Protein AF-A0A5B0CPU7-F1 (afdb_monomer_lite)

Foldseek 3Di:
DAEQVVQVVLQPDPPAQEAEYPEAYEDLAEAEHEANHEYHPCQHEYEQQHADPDDPDQRAHEDQEANYEYENYEYHYPDCRPQAARAEHAYAPYEYALYEFEQANAESYEYEHDPPLEHEYEAHNYEYEHHDHEHYEYEQAEANGEYEYHYQDYYYPDQFHYKYPAVNHNYYYHYDDPPPWDWDDDPRMITTGD

Secondary structure (DSSP, 8-state):
--SHHHHHHHHH-SS--EEE--S-EEESS-B-PPTT-EEEEEEEEEEE-PPP--TTS--SEEE-STT-EEEEEEEE-STT---S-SEEE-STTEEEEEEEEE--SSEEEEEEESS-SEEEEEEEEEEEES-SSEEEEEEE-STT-EEEEEEEEEEE-SS-SEEE-GGGSSSEEEEE--TTPEEEEETTEEEEE-

Radius of gyration: 15.59 Å; chains: 1; bounding box: 39×35×46 Å

Structure (mmCIF, N/CA/C/O backbone):
data_AF-A0A5B0CPU7-F1
#
_entry.id   AF-A0A5B0CPU7-F1
#
loop_
_atom_site.group_PDB
_atom_site.id
_atom_site.type_symbol
_atom_site.label_atom_id
_atom_site.label_alt_id
_atom_site.label_comp_id
_atom_site.label_asym_id
_atom_site.label_entity_id
_atom_site.label_seq_id
_atom_site.pdbx_PDB_ins_code
_atom_site.Cartn_x
_atom_site.Cartn_y
_atom_site.Cartn_z
_atom_site.occupancy
_atom_site.B_iso_or_equiv
_atom_site.auth_seq_id
_atom_site.auth_comp_id
_atom_site.auth_asym_id
_atom_site.auth_atom_id
_atom_site.pdbx_PDB_model_num
ATOM 1 N N . MET A 1 1 ? -11.171 -2.334 18.048 1.00 87.94 1 MET A N 1
ATOM 2 C CA . MET A 1 1 ? -11.379 -0.894 17.812 1.00 87.94 1 MET A CA 1
ATOM 3 C C . MET A 1 1 ? -12.602 -0.738 16.939 1.00 87.94 1 MET A C 1
ATOM 5 O O . MET A 1 1 ? -12.570 -1.160 15.791 1.00 87.94 1 MET A O 1
ATOM 9 N N . GLY A 1 2 ? -13.685 -0.209 17.512 1.00 90.31 2 GLY A N 1
ATOM 10 C CA . GLY A 1 2 ? -14.990 -0.127 16.845 1.00 90.31 2 GLY A CA 1
ATOM 11 C C . GLY A 1 2 ? -15.388 1.274 16.378 1.00 90.31 2 GLY A C 1
ATOM 12 O O . GLY A 1 2 ? -16.508 1.467 15.918 1.00 90.31 2 GLY A O 1
ATOM 13 N N . THR A 1 3 ? -14.515 2.270 16.540 1.00 97.44 3 THR A N 1
ATOM 14 C CA . THR A 1 3 ? -14.790 3.662 16.164 1.00 97.44 3 THR A CA 1
ATOM 15 C C . THR A 1 3 ? -13.562 4.301 15.524 1.00 97.44 3 THR A C 1
ATOM 17 O O . THR A 1 3 ? -12.428 3.919 15.831 1.00 97.44 3 THR A O 1
ATOM 20 N N . ALA A 1 4 ? -13.785 5.308 14.672 1.00 96.25 4 ALA A N 1
ATOM 21 C CA . ALA A 1 4 ? -12.714 6.069 14.028 1.00 96.25 4 ALA A CA 1
ATOM 22 C C . ALA A 1 4 ? -11.803 6.744 15.067 1.00 96.25 4 ALA A C 1
ATOM 24 O O . ALA A 1 4 ? -10.586 6.582 15.020 1.00 96.25 4 ALA A O 1
ATOM 25 N N . GLN A 1 5 ? -12.391 7.397 16.078 1.00 96.81 5 GLN A N 1
ATOM 26 C CA . GLN A 1 5 ? -11.625 7.993 17.177 1.00 96.81 5 GLN A CA 1
ATOM 27 C C . GLN A 1 5 ? -10.828 6.944 17.963 1.00 96.81 5 GLN A C 1
ATOM 29 O O . GLN A 1 5 ? -9.702 7.206 18.377 1.00 96.81 5 GLN A O 1
ATOM 34 N N . GLY A 1 6 ? -11.386 5.745 18.154 1.00 97.75 6 GLY A N 1
ATOM 35 C CA . GLY A 1 6 ? -10.672 4.635 18.776 1.00 97.75 6 GLY A CA 1
ATOM 36 C C . GLY A 1 6 ? -9.414 4.267 17.992 1.00 97.75 6 GLY A C 1
ATOM 37 O O . GLY A 1 6 ? -8.338 4.191 18.579 1.00 97.75 6 GLY A O 1
ATOM 38 N N . LEU A 1 7 ? -9.523 4.107 16.669 1.00 97.75 7 LEU A N 1
ATOM 39 C CA . LEU A 1 7 ? -8.366 3.855 15.805 1.00 97.75 7 LEU A CA 1
ATOM 40 C C . LEU A 1 7 ? -7.317 4.974 15.920 1.00 97.75 7 LEU A C 1
ATOM 42 O O . LEU A 1 7 ? -6.152 4.672 16.169 1.00 97.75 7 LEU A O 1
ATOM 46 N N . VAL A 1 8 ? -7.726 6.243 15.829 1.00 96.56 8 VAL A N 1
ATOM 47 C CA . VAL A 1 8 ? -6.826 7.404 15.985 1.00 96.56 8 VAL A CA 1
ATOM 48 C C . VAL A 1 8 ? -6.085 7.362 17.325 1.00 96.56 8 VAL A C 1
ATOM 50 O O . VAL A 1 8 ? -4.863 7.499 17.367 1.00 96.56 8 VAL A O 1
ATOM 53 N N . ASN A 1 9 ? -6.796 7.088 18.421 1.00 96.94 9 ASN A N 1
ATOM 54 C CA . ASN A 1 9 ? -6.193 6.998 19.750 1.00 96.94 9 ASN A CA 1
ATOM 55 C C . ASN A 1 9 ? -5.181 5.844 19.855 1.00 96.94 9 ASN A C 1
ATOM 57 O O . ASN A 1 9 ? -4.141 5.999 20.495 1.00 96.94 9 ASN A O 1
ATOM 61 N N . ALA A 1 10 ? -5.450 4.692 19.230 1.00 97.75 10 ALA A N 1
ATOM 62 C CA . ALA A 1 10 ? -4.486 3.591 19.207 1.00 97.75 10 ALA A CA 1
ATOM 63 C C . ALA A 1 10 ? -3.241 3.912 18.378 1.00 97.75 10 ALA A C 1
ATOM 65 O O . ALA A 1 10 ? -2.143 3.585 18.817 1.00 97.75 10 ALA A O 1
ATOM 66 N N . LEU A 1 11 ? -3.391 4.566 17.223 1.00 96.75 11 LEU A N 1
ATOM 67 C CA . LEU A 1 11 ? -2.260 4.983 16.385 1.00 96.75 11 LEU A CA 1
ATOM 68 C C . LEU A 1 11 ? -1.352 5.987 17.113 1.00 96.75 11 LEU A C 1
ATOM 70 O O . LEU A 1 11 ? -0.134 5.962 16.945 1.00 96.75 11 LEU A O 1
ATOM 74 N N . ALA A 1 12 ? -1.931 6.832 17.970 1.00 96.25 12 ALA A N 1
ATOM 75 C CA . ALA A 1 12 ? -1.185 7.770 18.803 1.00 96.25 12 ALA A CA 1
ATOM 76 C C . ALA A 1 12 ? -0.455 7.103 19.986 1.00 96.25 12 ALA A C 1
ATOM 78 O O . ALA A 1 12 ? 0.495 7.676 20.520 1.00 96.25 12 ALA A O 1
ATOM 79 N N . SER A 1 13 ? -0.844 5.892 20.392 1.00 96.44 13 SER A N 1
ATOM 80 C CA . SER A 1 13 ? -0.250 5.191 21.535 1.00 96.44 13 SER A CA 1
ATOM 81 C C . SER A 1 13 ? 1.152 4.655 21.225 1.00 96.44 13 SER A C 1
ATOM 83 O O . SER A 1 13 ? 1.410 4.157 20.135 1.00 96.44 13 SER A O 1
ATOM 85 N N . ASP A 1 14 ? 2.089 4.741 22.172 1.00 95.19 14 ASP A N 1
ATOM 86 C CA . ASP A 1 14 ? 3.422 4.117 22.040 1.00 95.19 14 ASP A CA 1
ATOM 87 C C . ASP A 1 14 ? 3.441 2.635 22.445 1.00 95.19 14 ASP A C 1
ATOM 89 O O . ASP A 1 14 ? 4.326 1.870 22.039 1.00 95.19 14 ASP A O 1
ATOM 93 N N . VAL A 1 15 ? 2.445 2.215 23.231 1.00 96.12 15 VAL A N 1
ATOM 94 C CA . VAL A 1 15 ? 2.376 0.868 23.814 1.00 96.12 15 VAL A CA 1
ATOM 95 C C . VAL A 1 15 ? 1.516 -0.093 22.999 1.00 96.12 15 VAL A C 1
ATOM 97 O O . VAL A 1 15 ? 1.738 -1.301 23.054 1.00 96.12 15 VAL A O 1
ATOM 100 N N . VAL A 1 16 ? 0.560 0.409 22.214 1.00 97.12 16 VAL A N 1
ATOM 101 C CA . VAL A 1 16 ? -0.272 -0.443 21.355 1.00 97.12 16 VAL A CA 1
ATOM 102 C C . VAL A 1 16 ? 0.561 -0.951 20.179 1.00 97.12 16 VAL A C 1
ATOM 104 O O . VAL A 1 16 ? 1.055 -0.170 19.371 1.00 97.12 16 VAL A O 1
ATOM 107 N N . LYS A 1 17 ? 0.710 -2.276 20.079 1.00 97.56 17 LYS A N 1
ATOM 108 C CA . LYS A 1 17 ? 1.412 -2.942 18.965 1.00 97.56 17 LYS A CA 1
ATOM 109 C C . LYS A 1 17 ? 0.478 -3.618 17.971 1.00 97.56 17 LYS A C 1
ATOM 111 O O . LYS A 1 17 ? 0.845 -3.763 16.812 1.00 97.56 17 LYS A O 1
ATOM 116 N N . THR A 1 18 ? -0.731 -3.967 18.397 1.00 98.50 18 THR A N 1
ATOM 117 C CA . THR A 1 18 ? -1.747 -4.575 17.536 1.00 98.50 18 T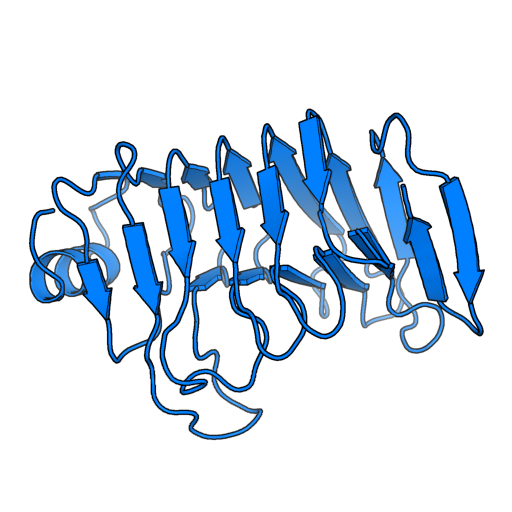HR A CA 1
ATOM 118 C C . THR A 1 18 ? -3.052 -3.812 17.667 1.00 98.50 18 THR A C 1
ATOM 120 O O . THR A 1 18 ? -3.561 -3.621 18.771 1.00 98.50 18 THR A O 1
ATOM 123 N N . ILE A 1 19 ? -3.598 -3.397 16.530 1.00 98.69 19 ILE A N 1
ATOM 124 C CA . ILE A 1 19 ? -4.880 -2.715 16.419 1.00 98.69 19 ILE A CA 1
ATOM 125 C C . ILE A 1 19 ? -5.809 -3.616 15.619 1.00 98.69 19 ILE A C 1
ATOM 127 O O . ILE A 1 19 ? -5.617 -3.781 14.420 1.00 98.69 19 ILE A O 1
ATOM 131 N N . THR A 1 20 ? -6.825 -4.179 16.268 1.00 98.62 20 THR A N 1
ATOM 132 C CA . THR A 1 20 ? -7.846 -4.981 15.580 1.00 98.62 20 THR A CA 1
ATOM 133 C C . THR A 1 20 ? -9.099 -4.154 15.346 1.00 98.62 20 THR A C 1
ATOM 135 O O . THR A 1 20 ? -9.639 -3.597 16.306 1.00 98.62 20 THR A O 1
ATOM 138 N N . LEU A 1 21 ? -9.587 -4.070 14.110 1.00 98.62 21 LEU A N 1
ATOM 139 C CA . LEU A 1 21 ? -10.870 -3.438 13.808 1.00 98.62 21 LEU A CA 1
ATOM 140 C C . LEU A 1 21 ? -12.018 -4.395 14.138 1.00 98.62 21 LEU A C 1
ATOM 142 O O . LEU A 1 21 ? -11.939 -5.598 13.913 1.00 98.62 21 LEU A O 1
ATOM 146 N N . THR A 1 22 ? -13.086 -3.856 14.719 1.00 98.38 22 THR A N 1
ATOM 147 C CA . THR A 1 22 ? -14.281 -4.633 15.100 1.00 98.38 22 THR A CA 1
ATOM 148 C C . THR A 1 22 ? -15.538 -4.182 14.356 1.00 98.38 22 THR A C 1
ATOM 150 O O . THR A 1 22 ? -16.588 -4.803 14.485 1.00 98.38 22 THR A O 1
ATOM 153 N N . SER A 1 23 ? -15.429 -3.126 13.559 1.00 98.50 23 SER A N 1
ATOM 154 C CA . SER A 1 23 ? -16.462 -2.568 12.689 1.00 98.50 23 SER A CA 1
ATOM 155 C C . SER A 1 23 ? -15.794 -1.929 11.475 1.00 98.50 23 SER A C 1
ATOM 157 O O . SER A 1 23 ? -14.587 -1.672 11.498 1.00 98.50 23 SER A O 1
ATOM 159 N N . ASP A 1 24 ? -16.580 -1.677 10.434 1.00 98.62 24 ASP A N 1
ATOM 160 C CA . ASP A 1 24 ? -16.137 -0.844 9.320 1.00 98.62 24 ASP A CA 1
ATOM 161 C C . ASP A 1 24 ? -15.962 0.596 9.806 1.00 98.62 24 ASP A C 1
ATOM 163 O O . ASP A 1 24 ? -16.762 1.094 10.606 1.00 98.62 24 ASP A O 1
ATOM 167 N N . LEU A 1 25 ? -14.902 1.256 9.346 1.00 97.94 25 LEU A N 1
ATOM 168 C CA . LEU A 1 25 ? -14.529 2.597 9.780 1.00 97.94 25 LEU A CA 1
ATOM 169 C C . LEU A 1 25 ? -14.351 3.520 8.581 1.00 97.94 25 LEU A C 1
ATOM 171 O O . LEU A 1 25 ? -13.713 3.156 7.600 1.00 97.94 25 LEU A O 1
ATOM 175 N N . THR A 1 26 ? -14.825 4.755 8.725 1.00 95.69 26 THR A N 1
ATOM 176 C CA . THR A 1 26 ? -14.493 5.859 7.822 1.00 95.69 26 THR A CA 1
ATOM 177 C C . THR A 1 26 ? -13.653 6.874 8.578 1.00 95.69 26 THR A C 1
ATOM 179 O O . THR A 1 26 ? -14.034 7.298 9.671 1.00 95.69 26 THR A O 1
ATOM 182 N N . LEU A 1 27 ? -12.515 7.261 8.008 1.00 94.00 27 LEU A N 1
ATOM 183 C CA . LEU A 1 27 ? -11.635 8.284 8.559 1.00 94.00 27 LEU A CA 1
ATOM 184 C C . LEU A 1 27 ? -11.528 9.458 7.596 1.00 94.00 27 LEU A C 1
ATOM 186 O O . LEU A 1 27 ? -11.399 9.278 6.392 1.00 94.00 27 LEU A O 1
ATOM 190 N N . THR A 1 28 ? -11.546 10.664 8.151 1.00 91.19 28 THR A N 1
ATOM 191 C CA . THR A 1 28 ? -11.302 11.922 7.428 1.00 91.19 28 THR A CA 1
ATOM 192 C C . THR A 1 28 ? -9.882 12.444 7.657 1.00 91.19 28 THR A C 1
ATOM 194 O O . THR A 1 28 ? -9.579 13.597 7.368 1.00 91.19 28 THR A O 1
ATOM 197 N N . THR A 1 29 ? -9.021 11.606 8.228 1.00 89.44 29 THR A N 1
ATOM 198 C CA . THR A 1 29 ? -7.598 11.847 8.463 1.00 89.44 29 THR A CA 1
ATOM 199 C C . THR A 1 29 ? -6.816 10.657 7.928 1.00 89.44 29 THR A C 1
ATOM 201 O O . THR A 1 29 ? -7.358 9.551 7.835 1.00 89.44 29 THR A O 1
ATOM 204 N N . ASN A 1 30 ? -5.538 10.860 7.625 1.00 91.06 30 ASN A N 1
ATOM 205 C CA . ASN A 1 30 ? -4.667 9.764 7.228 1.00 91.06 30 ASN A CA 1
ATOM 206 C C . ASN A 1 30 ? -4.495 8.737 8.363 1.00 91.06 30 ASN A C 1
ATOM 208 O O . ASN A 1 30 ? -4.679 9.029 9.550 1.00 91.06 30 ASN A O 1
ATOM 212 N N . VAL A 1 31 ? -4.124 7.515 7.988 1.00 95.69 31 VAL A N 1
ATOM 213 C CA . VAL A 1 31 ? -3.771 6.443 8.926 1.00 95.69 31 VAL A CA 1
ATOM 214 C C . VAL A 1 31 ? -2.266 6.248 8.871 1.00 95.69 31 VAL A C 1
ATOM 216 O O . VAL A 1 31 ? -1.742 5.852 7.839 1.00 95.69 31 VAL A O 1
ATOM 219 N N . ALA A 1 32 ? -1.566 6.502 9.974 1.00 96.50 32 ALA A N 1
ATOM 220 C CA . ALA A 1 32 ? -0.108 6.405 10.039 1.00 96.50 32 ALA A CA 1
ATOM 221 C C . ALA A 1 32 ? 0.327 5.498 11.209 1.00 96.50 32 ALA A C 1
ATOM 223 O O . ALA A 1 32 ? 0.464 5.974 12.339 1.00 96.50 32 ALA A O 1
ATOM 224 N N . PRO A 1 33 ? 0.491 4.178 10.995 1.00 97.75 33 PRO A N 1
ATOM 225 C CA . PRO A 1 33 ? 0.969 3.267 12.034 1.00 97.75 33 PRO A CA 1
ATOM 226 C C . PRO A 1 33 ? 2.437 3.529 12.396 1.00 97.75 33 PRO A C 1
ATOM 228 O O . PRO A 1 33 ? 3.269 3.794 11.529 1.00 97.75 33 PRO A O 1
ATOM 231 N N . LYS A 1 34 ? 2.769 3.394 13.687 1.00 97.75 34 LYS A N 1
ATOM 232 C CA . LYS A 1 34 ? 4.149 3.464 14.199 1.00 97.75 34 LYS A CA 1
ATOM 233 C C . LYS A 1 34 ? 4.958 2.210 13.848 1.00 97.75 34 LYS A C 1
ATOM 235 O O . LYS A 1 34 ? 4.405 1.187 13.453 1.00 97.75 34 LYS A O 1
ATOM 240 N N . ALA A 1 35 ? 6.274 2.276 14.059 1.00 97.19 35 ALA A N 1
ATOM 241 C CA . ALA A 1 35 ? 7.192 1.160 13.827 1.00 97.19 35 ALA A CA 1
ATOM 242 C C . ALA A 1 35 ? 6.716 -0.144 14.494 1.00 97.19 35 ALA A C 1
ATOM 244 O O . ALA A 1 35 ? 6.359 -0.159 15.678 1.00 97.19 35 ALA A O 1
ATOM 245 N N . GLY A 1 36 ? 6.725 -1.235 13.727 1.00 97.38 36 GLY A N 1
ATOM 246 C CA . GLY A 1 36 ? 6.334 -2.570 14.186 1.00 97.38 36 GLY A CA 1
ATOM 247 C C . GLY A 1 36 ? 4.844 -2.762 14.496 1.00 97.38 36 GLY A C 1
ATOM 248 O O . GLY A 1 36 ? 4.468 -3.828 14.980 1.00 97.38 36 GLY A O 1
ATOM 249 N N . VAL A 1 37 ? 3.987 -1.759 14.276 1.00 98.56 37 VAL A N 1
ATOM 250 C CA . VAL A 1 37 ? 2.551 -1.884 14.559 1.00 98.56 37 VAL A CA 1
ATOM 251 C C . VAL A 1 37 ? 1.874 -2.784 13.525 1.00 98.56 37 VAL A C 1
ATOM 253 O O . VAL A 1 37 ? 2.108 -2.673 12.322 1.00 98.56 37 VAL A O 1
ATOM 256 N N . THR A 1 38 ? 0.985 -3.652 14.008 1.00 98.88 38 THR A N 1
ATOM 257 C CA . THR A 1 38 ? 0.052 -4.429 13.192 1.00 98.88 38 THR A CA 1
ATOM 258 C C . THR A 1 38 ? -1.336 -3.794 13.210 1.00 98.88 38 THR A C 1
ATOM 260 O O . THR A 1 38 ? -1.921 -3.630 14.281 1.00 98.88 38 THR A O 1
ATOM 263 N N . ILE A 1 39 ? -1.898 -3.507 12.037 1.00 98.81 39 ILE A N 1
ATOM 264 C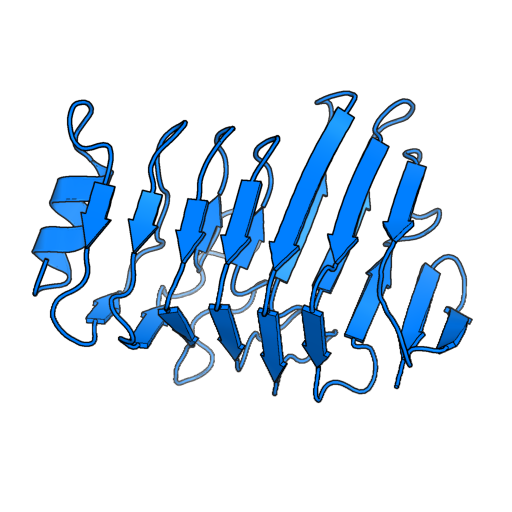 CA . ILE A 1 39 ? -3.328 -3.229 11.864 1.00 98.81 39 ILE A CA 1
ATOM 265 C C . ILE A 1 39 ? -3.981 -4.485 11.285 1.00 98.81 39 ILE A C 1
ATOM 267 O O . ILE A 1 39 ? -3.717 -4.869 10.149 1.00 98.81 39 ILE A O 1
ATOM 271 N N . ASP A 1 40 ? -4.829 -5.128 12.081 1.00 98.88 40 ASP A N 1
ATOM 272 C CA . ASP A 1 40 ? -5.658 -6.260 11.676 1.00 98.88 40 ASP A CA 1
ATOM 273 C C . ASP A 1 40 ? -7.087 -5.769 11.444 1.00 98.88 40 ASP A C 1
ATOM 275 O O . ASP A 1 40 ? -7.802 -5.415 12.382 1.00 98.88 40 ASP A O 1
ATOM 279 N N . GLY A 1 41 ? -7.518 -5.724 10.191 1.00 98.69 41 GLY A N 1
ATOM 280 C CA . GLY A 1 41 ? -8.860 -5.290 9.840 1.00 98.69 41 GLY A CA 1
ATOM 281 C C . GLY A 1 41 ? -9.952 -6.242 10.300 1.00 98.69 41 GLY A C 1
ATOM 282 O O . GLY A 1 41 ? -11.105 -5.840 10.274 1.00 98.69 41 GLY A O 1
ATOM 283 N N . GLY A 1 42 ? -9.656 -7.485 10.701 1.00 98.25 42 GLY A N 1
ATOM 284 C CA . GLY A 1 42 ? -10.695 -8.437 11.112 1.00 98.25 42 GLY A CA 1
ATOM 285 C C . GLY A 1 42 ? -11.770 -8.682 10.038 1.00 98.25 42 GLY A C 1
ATOM 286 O O . GLY A 1 42 ? -12.930 -8.937 10.366 1.00 98.25 42 GLY A O 1
ATOM 287 N N . GLY A 1 43 ? -11.407 -8.542 8.759 1.00 98.56 43 GLY A N 1
ATOM 288 C CA . GLY A 1 43 ? -12.309 -8.619 7.607 1.00 98.56 43 GLY A CA 1
ATOM 289 C C . GLY A 1 43 ? -13.169 -7.371 7.380 1.00 98.56 43 GLY A C 1
ATOM 290 O O . GLY A 1 43 ? -14.166 -7.459 6.669 1.00 98.56 43 GLY A O 1
ATOM 291 N N . LYS A 1 44 ? -12.841 -6.237 8.009 1.00 98.81 44 LYS A N 1
ATOM 292 C CA . LYS A 1 44 ? -13.589 -4.976 7.906 1.00 98.81 44 LYS A CA 1
ATOM 293 C C . LYS A 1 44 ? -13.088 -4.073 6.788 1.00 98.81 44 LYS A C 1
ATOM 295 O O . LYS A 1 44 ? -12.004 -4.269 6.229 1.00 98.81 44 LYS A O 1
ATOM 300 N N . ILE A 1 45 ? -13.907 -3.072 6.490 1.00 98.62 45 ILE A N 1
ATOM 301 C CA . ILE A 1 45 ? -13.625 -2.013 5.531 1.00 98.62 45 ILE A CA 1
ATOM 302 C C . ILE A 1 45 ? -13.097 -0.784 6.275 1.00 98.62 45 ILE A C 1
ATOM 304 O O . ILE A 1 45 ? -13.676 -0.327 7.260 1.00 98.62 45 ILE A O 1
ATOM 308 N N . LEU A 1 46 ? -11.994 -0.242 5.776 1.00 98.00 46 LEU A N 1
ATOM 309 C CA . LEU A 1 46 ? -11.418 1.028 6.174 1.00 98.00 46 LEU A CA 1
ATOM 310 C C . LEU A 1 46 ? -11.512 2.002 4.997 1.00 98.00 46 LEU A C 1
ATOM 312 O O . LEU A 1 46 ? -10.773 1.893 4.021 1.00 98.00 46 LEU A O 1
ATOM 316 N N . THR A 1 47 ? -12.428 2.954 5.112 1.00 96.81 47 THR A N 1
ATOM 317 C CA . THR A 1 47 ? -12.653 4.017 4.132 1.00 96.81 47 THR A CA 1
ATOM 318 C C . THR A 1 47 ? -11.821 5.242 4.505 1.00 96.81 47 THR A C 1
ATOM 320 O O . THR A 1 47 ? -12.020 5.836 5.567 1.00 96.81 47 THR A O 1
ATOM 323 N N . LEU A 1 48 ? -10.888 5.629 3.640 1.00 94.19 48 LEU A N 1
ATOM 324 C CA . LEU A 1 48 ? -9.957 6.739 3.834 1.00 94.19 48 LEU A CA 1
ATOM 325 C C . LEU A 1 48 ? -10.399 7.941 2.996 1.00 94.19 48 LEU A C 1
ATOM 327 O O . LEU A 1 48 ? -10.176 8.000 1.794 1.00 94.19 48 LEU A O 1
ATOM 331 N N . ASN A 1 49 ? -11.030 8.903 3.659 1.00 89.50 49 ASN A N 1
ATOM 332 C CA . ASN A 1 49 ? -11.654 10.088 3.076 1.00 89.50 49 ASN A CA 1
ATOM 333 C C . ASN A 1 49 ? -11.010 11.372 3.619 1.00 89.50 49 ASN A C 1
ATOM 335 O O . ASN A 1 49 ? -11.709 12.336 3.945 1.00 89.50 49 ASN A O 1
ATOM 339 N N . ALA A 1 50 ? -9.688 11.381 3.798 1.00 85.44 50 ALA A N 1
ATOM 340 C CA . ALA A 1 50 ? -8.999 12.623 4.114 1.00 85.44 50 ALA A CA 1
ATOM 341 C C . ALA A 1 50 ? -9.099 13.566 2.911 1.00 85.44 50 ALA A C 1
ATOM 343 O O . ALA A 1 50 ? -8.834 13.165 1.779 1.00 85.44 50 ALA A O 1
ATOM 344 N N . THR A 1 51 ? -9.505 14.812 3.150 1.00 81.94 51 THR A N 1
ATOM 345 C CA . THR A 1 51 ? -9.495 15.837 2.106 1.00 81.94 51 THR A CA 1
ATOM 346 C C . THR A 1 51 ? -8.052 16.141 1.736 1.00 81.94 51 THR A C 1
ATOM 348 O O . THR A 1 51 ? -7.258 16.472 2.619 1.00 81.94 51 THR A O 1
ATOM 351 N N . SER A 1 52 ? -7.740 16.070 0.442 1.00 75.75 52 SER A N 1
ATOM 352 C CA . SER A 1 52 ? -6.420 16.425 -0.070 1.00 75.75 52 SER A CA 1
ATOM 353 C C . SER A 1 52 ? -5.945 17.790 0.434 1.00 75.75 52 SER A C 1
ATOM 355 O O . SER A 1 52 ? -6.642 18.798 0.290 1.00 75.75 52 SER A O 1
ATOM 357 N N . ALA A 1 53 ? -4.738 17.821 1.004 1.00 72.38 53 ALA A N 1
ATOM 358 C CA . ALA A 1 53 ? -4.017 19.052 1.329 1.00 72.38 53 ALA A CA 1
ATOM 359 C C . ALA A 1 53 ? -2.895 19.343 0.310 1.00 72.38 53 ALA A C 1
ATOM 361 O O . ALA A 1 53 ? -2.039 20.198 0.545 1.00 72.38 53 ALA A O 1
ATOM 362 N N . GLY A 1 54 ? -2.927 18.666 -0.845 1.00 69.50 54 GLY A N 1
ATOM 363 C CA . GLY A 1 54 ? -1.919 18.752 -1.895 1.00 69.50 54 GLY A CA 1
ATOM 364 C C . GLY A 1 54 ? -0.857 17.652 -1.811 1.00 69.50 54 GLY A C 1
ATOM 365 O O . GLY A 1 54 ? -0.893 16.767 -0.966 1.00 69.50 54 GLY A O 1
ATOM 366 N N . ASN A 1 55 ? 0.134 17.734 -2.698 1.00 67.00 55 ASN A N 1
ATOM 367 C CA . ASN A 1 55 ? 1.147 16.697 -2.939 1.00 67.00 55 ASN A CA 1
ATOM 368 C C . ASN A 1 55 ? 2.211 16.522 -1.833 1.00 67.00 55 ASN A C 1
ATOM 370 O O . ASN A 1 55 ? 3.199 15.823 -2.051 1.00 67.00 55 ASN A O 1
ATOM 374 N N . THR A 1 56 ? 2.073 17.192 -0.687 1.00 66.38 56 THR A N 1
ATOM 375 C CA . THR A 1 56 ? 3.065 17.172 0.404 1.00 66.38 56 THR A CA 1
ATOM 376 C C . THR A 1 56 ? 2.601 16.406 1.641 1.00 66.38 56 THR A C 1
ATOM 378 O O . THR A 1 56 ? 3.373 16.262 2.590 1.00 66.38 56 THR A O 1
ATOM 381 N N . SER A 1 57 ? 1.370 15.896 1.646 1.00 70.50 57 SER A N 1
ATOM 382 C CA . SER A 1 57 ? 0.803 15.139 2.762 1.00 70.50 57 SER A CA 1
ATOM 383 C C . SER A 1 57 ? 0.218 13.824 2.276 1.00 70.50 57 SER A C 1
ATOM 385 O O . SER A 1 57 ? -0.548 13.826 1.321 1.00 70.50 57 SER A O 1
ATOM 387 N N . ALA A 1 58 ? 0.511 12.727 2.971 1.00 78.94 58 ALA A N 1
ATOM 388 C CA . ALA A 1 58 ? -0.163 11.463 2.711 1.00 78.94 58 ALA A CA 1
ATOM 389 C C . ALA A 1 58 ? -1.642 11.557 3.121 1.00 78.94 58 ALA A C 1
ATOM 391 O O . ALA A 1 58 ? -1.960 11.980 4.235 1.00 78.94 58 ALA A O 1
ATOM 392 N N . GLU A 1 59 ? -2.538 11.139 2.232 1.00 84.75 59 GLU A N 1
ATOM 393 C CA . GLU A 1 59 ? -3.997 11.289 2.383 1.00 84.75 59 GLU A CA 1
ATOM 394 C C . GLU A 1 59 ? -4.681 9.965 2.758 1.00 84.75 59 GLU A C 1
ATOM 396 O O . GLU A 1 59 ? -5.819 9.932 3.225 1.00 84.75 59 GLU A O 1
ATOM 401 N N . GLY A 1 60 ? -3.977 8.850 2.566 1.00 92.25 60 GLY A N 1
ATOM 402 C CA . GLY A 1 60 ? -4.480 7.506 2.802 1.00 92.25 60 GLY A CA 1
ATOM 403 C C . GLY A 1 60 ? -3.792 6.812 3.972 1.00 92.25 60 GLY A C 1
ATOM 404 O O . GLY A 1 60 ? -3.645 7.359 5.069 1.00 92.25 60 GLY A O 1
ATOM 405 N N . LEU A 1 61 ? -3.407 5.558 3.745 1.00 96.69 61 LEU A N 1
ATOM 406 C CA . LEU A 1 61 ? -2.630 4.771 4.693 1.00 96.69 61 LEU A CA 1
ATOM 407 C C . LEU A 1 61 ? -1.146 5.020 4.435 1.00 96.69 61 LEU A C 1
ATOM 409 O O . LEU A 1 61 ? -0.624 4.614 3.403 1.00 96.69 61 LEU A O 1
ATOM 413 N N . PHE A 1 62 ? -0.467 5.649 5.387 1.00 96.12 62 PHE A N 1
ATOM 414 C CA . PHE A 1 62 ? 0.926 6.055 5.272 1.00 96.12 62 PHE A CA 1
ATOM 415 C C . PHE A 1 62 ? 1.837 5.227 6.179 1.00 96.12 62 PHE A C 1
ATOM 417 O O . PHE A 1 62 ? 1.972 5.474 7.379 1.00 96.12 62 PHE A O 1
ATOM 424 N N . ILE A 1 63 ? 2.494 4.233 5.596 1.00 97.88 63 ILE A N 1
ATOM 425 C CA . ILE A 1 63 ? 3.439 3.348 6.274 1.00 97.88 63 ILE A CA 1
ATOM 426 C C . ILE A 1 63 ? 4.838 3.965 6.194 1.00 97.88 63 ILE A C 1
ATOM 428 O O . ILE A 1 63 ? 5.658 3.603 5.351 1.00 97.88 63 ILE A O 1
ATOM 432 N N . GLN A 1 64 ? 5.115 4.927 7.074 1.00 95.88 64 GLN A N 1
ATOM 433 C CA . GLN A 1 64 ? 6.415 5.608 7.129 1.00 95.88 64 GLN A CA 1
ATOM 434 C C . GLN A 1 64 ? 7.508 4.771 7.813 1.00 95.88 64 GLN A C 1
ATOM 436 O O . GLN A 1 64 ? 8.692 4.855 7.463 1.00 95.88 64 GLN A O 1
ATOM 441 N N . TYR A 1 65 ? 7.103 3.987 8.812 1.00 96.62 65 TYR A N 1
ATOM 442 C CA . TYR A 1 65 ? 7.998 3.288 9.723 1.00 96.62 65 TYR A CA 1
ATOM 443 C C . TYR A 1 65 ? 8.167 1.812 9.376 1.00 96.62 65 TYR A C 1
ATOM 445 O O . TYR A 1 65 ? 7.308 1.184 8.759 1.00 96.62 65 TYR A O 1
ATOM 453 N N . ASP A 1 66 ? 9.294 1.262 9.812 1.00 97.19 66 ASP A N 1
ATOM 454 C CA . ASP A 1 66 ? 9.704 -0.096 9.484 1.00 97.19 66 ASP A CA 1
ATOM 455 C C . ASP A 1 66 ? 8.888 -1.153 10.253 1.00 97.19 66 ASP A C 1
ATOM 457 O O . ASP A 1 66 ? 8.408 -0.921 11.368 1.00 97.19 66 ASP A O 1
ATOM 461 N N . GLY A 1 67 ? 8.754 -2.340 9.661 1.00 97.81 67 GLY A N 1
ATOM 462 C CA . GLY A 1 67 ? 8.153 -3.523 10.283 1.00 97.81 67 GLY A CA 1
ATOM 463 C C . GLY A 1 67 ? 6.637 -3.458 10.480 1.00 97.81 67 GLY A C 1
ATOM 464 O O . GLY A 1 67 ? 6.084 -4.261 11.229 1.00 97.81 67 GLY A O 1
ATOM 465 N N . VAL A 1 68 ? 5.952 -2.502 9.853 1.00 98.75 68 VAL A N 1
ATOM 466 C CA . VAL A 1 68 ? 4.488 -2.400 9.916 1.00 98.75 68 VAL A CA 1
ATOM 467 C C . VAL A 1 68 ? 3.834 -3.564 9.173 1.00 98.75 68 VAL A C 1
ATOM 469 O O . VAL A 1 68 ? 4.239 -3.922 8.066 1.00 98.75 68 VAL A O 1
ATOM 472 N N . THR A 1 69 ? 2.776 -4.119 9.766 1.00 98.88 69 THR A N 1
ATOM 473 C CA . THR A 1 69 ? 1.943 -5.154 9.140 1.00 98.88 69 THR A CA 1
ATOM 474 C C . THR A 1 69 ? 0.505 -4.676 9.003 1.00 98.88 69 THR A C 1
ATOM 476 O O . THR A 1 69 ? -0.093 -4.198 9.963 1.00 98.88 69 THR A O 1
ATOM 479 N N . ILE A 1 70 ? -0.076 -4.846 7.823 1.00 98.94 70 ILE A N 1
ATOM 480 C CA . ILE A 1 70 ? -1.482 -4.565 7.536 1.00 98.94 70 ILE A CA 1
ATOM 481 C C . ILE A 1 70 ? -2.116 -5.864 7.074 1.00 98.94 70 ILE A C 1
ATOM 483 O O . ILE A 1 70 ? -1.601 -6.494 6.150 1.00 98.94 70 ILE A O 1
ATOM 487 N N . LYS A 1 71 ? -3.208 -6.293 7.708 1.00 98.88 71 LYS A N 1
ATOM 488 C CA . LYS A 1 71 ? -3.821 -7.568 7.343 1.00 98.88 71 LYS A CA 1
ATOM 489 C C . LYS A 1 71 ? -5.327 -7.636 7.487 1.00 98.88 71 LYS A C 1
ATOM 491 O O . LYS A 1 71 ? -5.903 -6.880 8.260 1.00 98.88 71 LYS A O 1
ATOM 496 N N . ASN A 1 72 ? -5.939 -8.580 6.772 1.00 98.88 72 ASN A N 1
ATOM 497 C CA . ASN A 1 72 ? -7.371 -8.902 6.829 1.00 98.88 72 ASN A CA 1
ATOM 498 C C . ASN A 1 72 ? -8.268 -7.665 6.698 1.00 98.88 72 ASN A C 1
ATOM 500 O O . ASN A 1 72 ? -9.160 -7.453 7.520 1.00 98.88 72 ASN A O 1
ATOM 504 N N . ILE A 1 73 ? -8.005 -6.811 5.715 1.00 98.88 73 ILE A N 1
ATOM 505 C CA . ILE A 1 73 ? -8.674 -5.514 5.605 1.00 98.88 73 ILE A CA 1
ATOM 506 C C . ILE A 1 73 ? -8.968 -5.169 4.152 1.00 98.88 73 ILE A C 1
ATOM 508 O O . ILE A 1 73 ? -8.173 -5.457 3.258 1.00 98.88 73 ILE A O 1
ATOM 512 N N . THR A 1 74 ? -10.106 -4.521 3.927 1.00 98.81 74 THR A N 1
ATOM 513 C CA . THR A 1 74 ? -10.367 -3.802 2.678 1.00 98.81 74 THR A CA 1
ATOM 514 C C . THR A 1 74 ? -10.123 -2.321 2.914 1.00 98.81 74 THR A C 1
ATOM 516 O O . THR A 1 74 ? -10.701 -1.749 3.832 1.00 98.81 74 THR A O 1
ATOM 519 N N . ILE A 1 75 ? -9.274 -1.701 2.103 1.00 98.50 75 ILE A N 1
ATOM 520 C CA . ILE A 1 75 ? -8.964 -0.273 2.134 1.00 98.50 75 ILE A CA 1
ATOM 521 C C . ILE A 1 75 ? -9.576 0.361 0.888 1.00 98.50 75 ILE A C 1
ATOM 523 O O . ILE A 1 75 ? -9.353 -0.106 -0.227 1.00 98.50 75 ILE A O 1
ATOM 527 N N . THR A 1 76 ? -10.365 1.408 1.090 1.00 96.88 76 THR A N 1
ATOM 528 C CA . THR A 1 76 ? -11.133 2.078 0.035 1.00 96.88 76 THR A CA 1
ATOM 529 C C . THR A 1 76 ? -11.177 3.584 0.274 1.00 96.88 76 THR A C 1
ATOM 531 O O . THR A 1 76 ? -10.757 4.061 1.328 1.00 96.88 76 THR A O 1
ATOM 534 N N . GLN A 1 77 ? -11.728 4.333 -0.674 1.00 92.12 77 GLN A N 1
ATOM 535 C CA . GLN A 1 77 ? -12.150 5.716 -0.490 1.00 92.12 77 GLN A CA 1
ATOM 536 C C . GLN A 1 77 ? -13.488 5.971 -1.192 1.00 92.12 77 GLN A C 1
ATOM 538 O O . GLN A 1 77 ? -13.894 5.218 -2.077 1.00 92.12 77 GLN A O 1
ATOM 543 N N . THR A 1 78 ? -14.174 7.053 -0.825 1.00 85.56 78 THR A N 1
ATOM 544 C CA . THR A 1 78 ? -15.417 7.483 -1.481 1.00 85.56 78 THR A CA 1
ATOM 545 C C . THR A 1 78 ? -15.352 8.953 -1.879 1.00 85.56 78 THR A C 1
ATOM 547 O O . THR A 1 78 ? -14.947 9.789 -1.073 1.00 85.56 78 THR A O 1
ATOM 550 N N . GLY A 1 79 ? -15.849 9.283 -3.075 1.00 71.31 79 GLY A N 1
ATOM 551 C CA . GLY A 1 79 ? -16.016 10.673 -3.518 1.00 71.31 79 GLY A CA 1
ATOM 552 C C . GLY A 1 79 ? -14.725 11.370 -3.957 1.00 71.31 79 GLY A C 1
ATOM 553 O O . GLY A 1 79 ? -14.682 12.597 -3.956 1.00 71.31 79 GLY A O 1
ATOM 554 N N . ASP A 1 80 ? -13.691 10.601 -4.310 1.00 71.00 80 ASP A N 1
ATOM 555 C CA . ASP A 1 80 ? -12.384 11.074 -4.780 1.00 71.00 80 ASP A CA 1
ATOM 556 C C . ASP A 1 80 ? -11.754 12.142 -3.872 1.00 71.00 80 ASP A C 1
ATOM 558 O O . ASP A 1 80 ? -11.178 13.114 -4.363 1.00 71.00 80 ASP A O 1
ATOM 562 N N . LEU A 1 81 ? -11.912 12.030 -2.551 1.00 78.00 81 LEU A N 1
ATOM 563 C CA . LEU A 1 81 ? -11.375 13.024 -1.614 1.00 78.00 81 LEU A CA 1
ATOM 564 C C . LEU A 1 81 ? -9.858 12.893 -1.447 1.00 78.00 81 LEU A C 1
ATOM 566 O O . LEU A 1 81 ? -9.178 13.919 -1.356 1.00 78.00 81 LEU A O 1
ATOM 570 N N . ASN A 1 82 ? -9.350 11.657 -1.479 1.00 80.69 82 ASN A N 1
ATOM 571 C CA . ASN A 1 82 ? -7.930 11.373 -1.603 1.00 80.69 82 ASN A CA 1
ATOM 572 C C . ASN A 1 82 ? -7.558 11.414 -3.097 1.00 80.69 82 ASN A C 1
ATOM 574 O O . ASN A 1 82 ? -8.091 10.671 -3.927 1.00 80.69 82 ASN A O 1
ATOM 578 N N . LYS A 1 83 ? -6.671 12.347 -3.436 1.00 87.12 83 LYS A N 1
ATOM 579 C CA . LYS A 1 83 ? -6.170 12.635 -4.784 1.00 87.12 83 LYS A CA 1
ATOM 580 C C . LYS A 1 83 ? -4.790 12.022 -5.043 1.00 87.12 83 LYS A C 1
ATOM 582 O O . LYS A 1 83 ? -4.229 12.235 -6.121 1.00 87.12 83 LYS A O 1
ATOM 587 N N . ASP A 1 84 ? -4.245 11.274 -4.090 1.00 87.88 84 ASP A N 1
ATOM 588 C CA . ASP A 1 84 ? -2.958 10.593 -4.186 1.00 87.88 84 ASP A CA 1
ATOM 589 C C . ASP A 1 84 ? -3.108 9.057 -4.259 1.00 87.88 84 ASP A C 1
ATOM 591 O O . ASP A 1 84 ? -4.164 8.513 -4.602 1.00 87.88 84 ASP A O 1
ATOM 595 N N . ASN A 1 85 ? -2.010 8.341 -4.017 1.00 93.12 85 ASN A N 1
ATOM 596 C CA . ASN A 1 85 ? -2.001 6.902 -3.814 1.00 93.12 85 ASN A CA 1
ATOM 597 C C . ASN A 1 85 ? -2.759 6.559 -2.524 1.00 93.12 85 ASN A C 1
ATOM 599 O O . ASN A 1 85 ? -2.614 7.227 -1.497 1.00 93.12 85 ASN A O 1
AT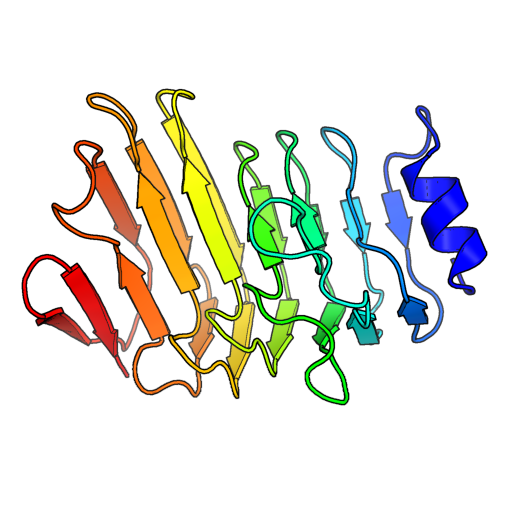OM 603 N N . LEU A 1 86 ? -3.559 5.493 -2.551 1.00 94.50 86 LEU A N 1
ATOM 604 C CA . LEU A 1 86 ? -4.415 5.168 -1.406 1.00 94.50 86 LEU A CA 1
ATOM 605 C C . LEU A 1 86 ? -3.625 4.553 -0.239 1.00 94.50 86 LEU A C 1
ATOM 607 O O . LEU A 1 86 ? -3.928 4.797 0.932 1.00 94.50 86 LEU A O 1
ATOM 611 N N . VAL A 1 87 ? -2.595 3.771 -0.555 1.00 97.56 87 VAL A N 1
ATOM 612 C CA . VAL A 1 87 ? -1.632 3.228 0.405 1.00 97.56 87 VAL A CA 1
ATOM 613 C C . VAL A 1 87 ? -0.226 3.615 -0.028 1.00 97.56 87 VAL A C 1
ATOM 615 O O . VAL A 1 87 ? 0.196 3.317 -1.139 1.00 97.56 87 VAL A O 1
ATOM 618 N N . GLU A 1 88 ? 0.530 4.221 0.873 1.00 97.00 88 GLU A N 1
ATOM 619 C CA . GLU A 1 88 ? 1.898 4.665 0.647 1.00 97.00 88 GLU A CA 1
ATOM 620 C C . GLU A 1 88 ? 2.850 3.975 1.622 1.00 97.00 88 GLU A C 1
ATOM 622 O O . GLU A 1 88 ? 2.641 3.994 2.835 1.00 97.00 88 GLU A O 1
ATOM 627 N N . ILE A 1 89 ? 3.916 3.370 1.102 1.00 97.88 89 ILE A N 1
ATOM 628 C CA . ILE A 1 89 ? 4.866 2.572 1.878 1.00 97.88 89 ILE A CA 1
ATOM 629 C C . ILE A 1 89 ? 6.270 3.128 1.700 1.00 97.88 89 ILE A C 1
ATOM 631 O O . ILE A 1 89 ? 6.874 3.001 0.641 1.00 97.88 89 ILE A O 1
ATOM 635 N N . TYR A 1 90 ? 6.793 3.707 2.774 1.00 96.12 90 TYR A N 1
ATOM 636 C CA . TYR A 1 90 ? 8.147 4.252 2.859 1.00 96.12 90 TYR A CA 1
ATOM 637 C C . TYR A 1 90 ? 8.995 3.474 3.875 1.00 96.12 90 TYR A C 1
ATOM 639 O O . TYR A 1 90 ? 10.222 3.565 3.864 1.00 96.12 90 TYR A O 1
ATOM 647 N N . GLY A 1 91 ? 8.367 2.732 4.791 1.00 95.81 91 GLY A N 1
ATOM 648 C CA . GLY A 1 91 ? 9.016 1.874 5.783 1.00 95.81 91 GLY A CA 1
ATOM 649 C C . GLY A 1 91 ? 9.627 0.601 5.192 1.00 95.81 91 GLY A C 1
ATOM 650 O O . GLY A 1 91 ? 9.113 0.033 4.230 1.00 95.81 91 GLY A O 1
ATOM 651 N N . LYS A 1 92 ? 10.711 0.114 5.803 1.00 96.44 92 LYS A N 1
ATOM 652 C CA . LYS A 1 92 ? 11.325 -1.177 5.464 1.00 96.44 92 LYS A CA 1
ATOM 653 C C . LYS A 1 92 ? 10.522 -2.335 6.034 1.00 96.44 92 LYS A C 1
ATOM 655 O O . LYS A 1 92 ? 9.944 -2.228 7.112 1.00 96.44 92 LYS A O 1
ATOM 660 N N . ASN A 1 93 ? 10.588 -3.486 5.374 1.00 97.00 93 ASN A N 1
ATOM 661 C CA . ASN A 1 93 ? 10.021 -4.747 5.856 1.00 97.00 93 ASN A CA 1
ATOM 662 C C . ASN A 1 93 ? 8.516 -4.646 6.159 1.00 97.00 93 ASN A C 1
ATOM 664 O O . ASN A 1 93 ? 8.026 -5.265 7.103 1.00 97.00 93 ASN A O 1
ATOM 668 N N . ALA A 1 94 ? 7.790 -3.842 5.378 1.00 98.56 94 ALA A N 1
ATOM 669 C CA . ALA A 1 94 ? 6.341 -3.767 5.479 1.00 98.56 94 ALA A CA 1
ATOM 670 C C . ALA A 1 94 ? 5.703 -5.056 4.935 1.00 98.56 94 ALA A C 1
ATOM 672 O O . ALA A 1 94 ? 6.184 -5.639 3.958 1.00 98.56 94 ALA A O 1
ATOM 673 N N . THR A 1 95 ? 4.611 -5.492 5.560 1.00 98.88 95 THR A N 1
ATOM 674 C CA . THR A 1 95 ? 3.859 -6.681 5.134 1.00 98.88 95 THR A CA 1
ATOM 675 C C . THR A 1 95 ? 2.387 -6.347 4.956 1.00 98.88 95 THR A C 1
ATOM 677 O O . THR A 1 95 ? 1.750 -5.837 5.876 1.00 98.88 95 THR A O 1
ATOM 680 N N . LEU A 1 96 ? 1.843 -6.657 3.782 1.00 98.94 96 LEU A N 1
ATOM 681 C CA . LEU A 1 96 ? 0.411 -6.632 3.501 1.00 98.94 96 LEU A CA 1
ATOM 682 C C . LEU A 1 96 ? -0.062 -8.078 3.330 1.00 98.94 96 LEU A C 1
ATOM 684 O O . LEU A 1 96 ? 0.393 -8.772 2.420 1.00 98.94 96 LEU A O 1
ATOM 688 N N . GLU A 1 97 ? -0.958 -8.537 4.203 1.00 98.88 97 GLU A N 1
ATOM 689 C CA . GLU A 1 97 ? -1.475 -9.909 4.204 1.00 98.88 97 GLU A CA 1
ATOM 690 C C . GLU A 1 97 ? -3.005 -9.950 4.124 1.00 98.88 97 GLU A C 1
ATOM 692 O O . GLU A 1 97 ? -3.683 -9.477 5.028 1.00 98.88 97 GLU A O 1
ATOM 697 N N . ASN A 1 98 ? -3.579 -10.576 3.095 1.00 98.88 98 ASN A N 1
ATOM 698 C CA . ASN A 1 98 ? -5.034 -10.641 2.923 1.00 98.88 98 ASN A CA 1
ATOM 699 C C . ASN A 1 98 ? -5.656 -9.228 2.915 1.00 98.88 98 ASN A C 1
ATOM 701 O O . ASN A 1 98 ? -6.512 -8.891 3.739 1.00 98.88 98 ASN A O 1
ATOM 705 N N . VAL A 1 99 ? -5.140 -8.376 2.025 1.00 98.94 99 VAL A N 1
ATOM 706 C CA . VAL A 1 99 ? -5.507 -6.958 1.907 1.00 98.94 99 VAL A CA 1
ATOM 707 C C . VAL A 1 99 ? -6.122 -6.705 0.540 1.00 98.94 99 VAL A C 1
ATOM 709 O O . VAL A 1 99 ? -5.539 -7.068 -0.477 1.00 98.94 99 VAL A O 1
ATOM 712 N N . THR A 1 100 ? -7.272 -6.041 0.509 1.00 98.88 100 THR A N 1
ATOM 713 C CA . THR A 1 100 ? -7.840 -5.486 -0.727 1.00 98.88 100 THR A CA 1
ATOM 714 C C . THR A 1 100 ? -7.676 -3.973 -0.714 1.00 98.88 100 THR A C 1
ATOM 716 O O . THR A 1 100 ? -7.985 -3.352 0.299 1.00 98.88 100 THR A O 1
ATOM 719 N N . VAL A 1 101 ? -7.210 -3.372 -1.807 1.00 98.50 101 VAL A N 1
ATOM 720 C CA . VAL A 1 101 ? -7.104 -1.912 -1.962 1.00 98.50 101 VAL A CA 1
ATOM 721 C C . VAL A 1 101 ? -7.848 -1.484 -3.219 1.00 98.50 101 VAL A C 1
ATOM 723 O O . VAL A 1 101 ? -7.526 -1.955 -4.310 1.00 98.50 101 VAL A O 1
ATOM 726 N N . ASN A 1 102 ? -8.847 -0.612 -3.088 1.00 96.06 102 ASN A N 1
ATOM 727 C CA . ASN A 1 102 ? -9.653 -0.195 -4.232 1.00 96.06 102 ASN A CA 1
ATOM 728 C C . ASN A 1 102 ? -9.844 1.323 -4.351 1.00 96.06 102 ASN A C 1
ATOM 730 O O . ASN A 1 102 ? -9.863 2.048 -3.358 1.00 96.06 102 ASN A O 1
ATOM 734 N N . GLY A 1 103 ? -10.018 1.788 -5.589 1.00 92.69 103 GLY A N 1
ATOM 735 C CA . GLY A 1 103 ? -10.484 3.147 -5.871 1.00 92.69 103 GLY A CA 1
ATOM 736 C C . GLY A 1 103 ? -9.468 4.264 -5.618 1.00 92.69 103 GLY A C 1
ATOM 737 O O . GLY A 1 103 ? -9.865 5.403 -5.392 1.00 92.69 103 GLY A O 1
ATOM 738 N N . GLY A 1 104 ? -8.167 3.980 -5.619 1.00 90.56 104 GLY A N 1
ATOM 739 C CA . GLY A 1 104 ? -7.117 4.998 -5.570 1.00 90.56 104 GLY A CA 1
ATOM 740 C C . GLY A 1 104 ? -7.119 5.884 -6.822 1.00 90.56 104 GLY A C 1
ATOM 741 O O . GLY A 1 104 ? -7.193 5.393 -7.948 1.00 90.56 104 GLY A O 1
ATOM 742 N N . VAL A 1 105 ? -6.998 7.202 -6.638 1.00 91.00 105 VAL A N 1
ATOM 743 C CA . VAL A 1 105 ? -6.964 8.175 -7.754 1.00 91.00 105 VAL A CA 1
ATOM 744 C C . VAL A 1 105 ? -5.629 8.131 -8.518 1.00 91.00 105 VAL A C 1
ATOM 746 O O . VAL A 1 105 ? -5.550 8.612 -9.647 1.00 91.00 105 VAL A O 1
ATOM 749 N N . LYS A 1 106 ? -4.594 7.510 -7.938 1.00 92.75 106 LYS A N 1
ATOM 750 C CA . LYS A 1 106 ? -3.330 7.147 -8.601 1.00 92.75 106 LYS A CA 1
ATOM 751 C C . LYS A 1 106 ? -3.120 5.630 -8.568 1.00 92.75 106 LYS A C 1
ATOM 753 O O . LYS A 1 106 ? -3.947 4.893 -9.104 1.00 92.75 106 LYS A O 1
ATOM 758 N N . ALA A 1 107 ? -2.030 5.143 -7.974 1.00 95.81 107 ALA A N 1
ATOM 759 C CA . ALA A 1 107 ? -1.878 3.727 -7.684 1.00 95.81 107 ALA A CA 1
ATOM 760 C C . ALA A 1 107 ? -2.704 3.352 -6.446 1.00 95.81 107 ALA A C 1
ATOM 762 O O . ALA A 1 107 ? -2.908 4.169 -5.541 1.00 95.81 107 ALA A O 1
ATOM 763 N N . GLY A 1 108 ? -3.151 2.098 -6.378 1.00 97.06 108 GLY A N 1
ATOM 764 C CA . GLY A 1 108 ? -3.756 1.583 -5.149 1.00 97.06 108 GLY A CA 1
ATOM 765 C C . GLY A 1 108 ? -2.735 1.564 -4.022 1.00 97.06 108 GLY A C 1
ATOM 766 O O . GLY A 1 108 ? -2.979 2.079 -2.931 1.00 97.06 108 GLY A O 1
ATOM 767 N N . ILE A 1 109 ? -1.559 1.015 -4.315 1.00 98.62 109 ILE A N 1
ATOM 768 C CA . ILE A 1 109 ? -0.427 0.961 -3.397 1.00 98.62 109 ILE A CA 1
ATOM 769 C C . ILE A 1 109 ? 0.804 1.562 -4.077 1.00 98.62 109 ILE A C 1
ATOM 771 O O . ILE A 1 109 ? 1.084 1.272 -5.237 1.00 98.62 109 ILE A O 1
ATOM 775 N N . TYR A 1 110 ? 1.578 2.361 -3.352 1.00 97.88 110 TYR A N 1
ATOM 776 C CA . TYR A 1 110 ? 2.813 2.956 -3.842 1.00 97.88 110 TYR A CA 1
ATOM 777 C C 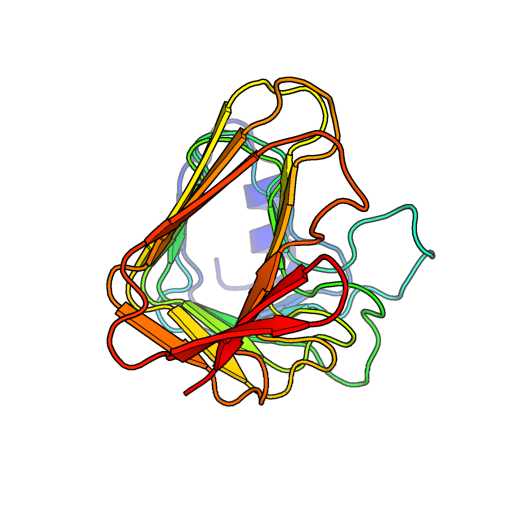. TYR A 1 110 ? 3.950 2.730 -2.850 1.00 97.88 110 TYR A C 1
ATOM 779 O O . TYR A 1 110 ? 3.886 3.158 -1.698 1.00 97.88 110 TYR A O 1
ATOM 787 N N . VAL A 1 111 ? 4.994 2.033 -3.290 1.00 98.31 111 VAL A N 1
ATOM 788 C CA . VAL A 1 111 ? 6.204 1.776 -2.505 1.00 98.31 111 VAL A CA 1
ATOM 789 C C . VAL A 1 111 ? 7.272 2.773 -2.920 1.00 98.31 111 VAL A C 1
ATOM 791 O O . VAL A 1 111 ? 7.670 2.803 -4.081 1.00 98.31 111 VAL A O 1
ATOM 794 N N . ASN A 1 112 ? 7.764 3.564 -1.972 1.00 96.38 112 ASN A N 1
ATOM 795 C CA . ASN A 1 112 ? 8.729 4.622 -2.225 1.00 96.38 112 ASN A CA 1
ATOM 796 C C . ASN A 1 112 ? 9.931 4.507 -1.282 1.00 96.38 112 ASN A C 1
ATOM 798 O O . ASN A 1 112 ? 9.849 4.838 -0.099 1.00 96.38 112 ASN A O 1
ATOM 802 N N . ASN A 1 113 ? 11.065 4.054 -1.815 1.00 95.94 113 ASN A N 1
ATOM 803 C CA . ASN A 1 113 ? 12.343 4.118 -1.120 1.00 95.94 113 ASN A CA 1
ATOM 804 C C . ASN A 1 113 ? 13.087 5.388 -1.538 1.00 95.94 113 ASN A C 1
ATOM 806 O O . ASN A 1 113 ? 13.394 5.568 -2.715 1.00 95.94 113 ASN A O 1
ATOM 810 N N . ASN A 1 114 ? 13.375 6.248 -0.564 1.00 92.75 114 ASN A N 1
ATOM 811 C CA . ASN A 1 114 ? 14.129 7.477 -0.756 1.00 92.75 114 ASN A CA 1
ATOM 812 C C . ASN A 1 114 ? 15.221 7.585 0.315 1.00 92.75 114 ASN A C 1
ATOM 814 O O . ASN A 1 114 ? 14.966 8.049 1.428 1.00 92.75 114 ASN A O 1
ATOM 818 N N . GLY A 1 115 ? 16.427 7.129 -0.021 1.00 86.44 115 GLY A N 1
ATOM 819 C CA . GLY A 1 115 ? 17.623 7.267 0.807 1.00 86.44 115 GLY A CA 1
ATOM 820 C C . GLY A 1 115 ? 17.723 6.270 1.959 1.00 86.44 115 GLY A C 1
ATOM 821 O O . GLY A 1 115 ? 18.385 6.559 2.958 1.00 86.44 115 GLY A O 1
ATOM 822 N N . LYS A 1 116 ? 17.064 5.106 1.866 1.00 77.75 116 LYS A N 1
ATOM 823 C CA . LYS A 1 116 ? 17.126 4.071 2.913 1.00 77.75 116 LYS A CA 1
ATOM 824 C C . LYS A 1 116 ? 18.027 2.884 2.564 1.00 77.75 116 LYS A C 1
ATOM 826 O O . LYS A 1 116 ? 18.014 1.921 3.333 1.00 77.75 116 LYS A O 1
ATOM 831 N N . SER A 1 117 ? 18.793 2.950 1.473 1.00 84.12 117 SER A N 1
ATOM 832 C CA . SER A 1 117 ? 19.565 1.848 0.878 1.00 84.12 117 SER A CA 1
ATOM 833 C C . SER A 1 117 ? 18.677 0.681 0.448 1.00 84.12 117 SER A C 1
ATOM 835 O O . SER A 1 117 ? 18.297 0.626 -0.707 1.00 84.12 117 SER A O 1
ATOM 837 N N . ASP A 1 118 ? 18.201 -0.169 1.354 1.00 93.88 118 ASP A N 1
ATOM 838 C CA . ASP A 1 118 ? 17.355 -1.320 1.006 1.00 93.88 118 ASP A CA 1
ATOM 839 C C . ASP A 1 118 ? 15.969 -1.251 1.665 1.00 93.88 118 ASP A C 1
ATOM 841 O O . ASP A 1 118 ? 15.852 -1.098 2.886 1.00 93.88 118 ASP A O 1
ATOM 845 N N . THR A 1 119 ? 14.917 -1.428 0.860 1.00 96.62 119 THR A N 1
ATOM 846 C CA . THR A 1 119 ? 13.519 -1.577 1.298 1.00 96.62 119 THR A CA 1
ATOM 847 C C . THR A 1 119 ? 12.935 -2.875 0.751 1.00 96.62 119 THR A C 1
ATOM 849 O O . THR A 1 119 ? 12.928 -3.092 -0.457 1.00 96.62 119 THR A O 1
ATOM 852 N N . THR A 1 120 ? 12.399 -3.720 1.631 1.00 98.19 120 THR A N 1
ATOM 853 C CA . THR A 1 120 ? 11.662 -4.935 1.249 1.00 98.19 120 THR A CA 1
ATOM 854 C C . THR A 1 120 ? 10.198 -4.804 1.643 1.00 98.19 120 THR A C 1
ATOM 856 O O . THR A 1 120 ? 9.906 -4.401 2.768 1.00 98.19 120 THR A O 1
ATOM 859 N N . VAL A 1 121 ? 9.283 -5.173 0.749 1.00 98.75 121 VAL A N 1
ATOM 860 C CA . VAL A 1 121 ? 7.840 -5.227 1.016 1.00 98.75 121 VAL A CA 1
ATOM 861 C C . VAL A 1 121 ? 7.298 -6.588 0.594 1.00 98.75 121 VAL A C 1
ATOM 863 O O . VAL A 1 121 ? 7.618 -7.086 -0.487 1.00 98.75 121 VAL A O 1
ATOM 866 N N . THR A 1 122 ? 6.478 -7.194 1.453 1.00 98.88 122 THR A N 1
ATOM 867 C CA . THR A 1 122 ? 5.819 -8.475 1.170 1.00 98.88 122 THR A CA 1
ATOM 868 C C . THR A 1 122 ? 4.329 -8.266 0.938 1.00 98.88 122 THR A C 1
ATOM 870 O O . THR A 1 122 ? 3.629 -7.744 1.804 1.00 98.88 122 THR A O 1
ATOM 873 N N . PHE A 1 123 ? 3.849 -8.730 -0.212 1.00 98.88 123 PHE A N 1
ATOM 874 C CA . PHE A 1 123 ? 2.447 -8.748 -0.611 1.00 98.88 123 PHE A CA 1
ATOM 875 C C . PHE A 1 123 ? 1.954 -10.197 -0.628 1.00 98.88 123 PHE A C 1
ATOM 877 O O . PHE A 1 123 ? 2.283 -10.980 -1.522 1.00 98.88 123 PHE A O 1
ATOM 884 N N . ASN A 1 124 ? 1.165 -10.580 0.369 1.00 98.75 124 ASN A N 1
ATOM 885 C CA . ASN A 1 124 ? 0.625 -11.928 0.509 1.00 98.75 124 ASN A CA 1
ATOM 886 C C . ASN A 1 124 ? -0.903 -11.895 0.445 1.00 98.75 124 ASN A C 1
ATOM 888 O O . ASN A 1 124 ? -1.538 -11.362 1.344 1.00 98.75 124 ASN A O 1
ATOM 892 N N . LYS A 1 125 ? -1.510 -12.485 -0.588 1.00 98.69 125 LYS A N 1
ATOM 893 C CA . LYS A 1 125 ? -2.966 -12.428 -0.825 1.00 98.69 125 LYS A CA 1
ATOM 894 C C . LYS A 1 125 ? -3.458 -10.979 -0.904 1.00 98.69 125 LYS A C 1
ATOM 896 O O . LYS A 1 125 ? -4.347 -10.573 -0.160 1.00 98.69 125 LYS A O 1
ATOM 901 N N . VAL A 1 126 ? -2.825 -10.188 -1.764 1.00 98.81 126 VAL A N 1
ATOM 902 C CA . VAL A 1 126 ? -3.191 -8.785 -1.984 1.00 98.81 126 VAL A CA 1
ATOM 903 C C . VAL A 1 126 ? -4.000 -8.662 -3.267 1.00 98.81 126 VAL A C 1
ATOM 905 O O . VAL A 1 126 ? -3.620 -9.231 -4.289 1.00 98.81 126 VAL A O 1
ATOM 908 N N . ALA A 1 127 ? -5.106 -7.925 -3.199 1.00 98.69 127 ALA A N 1
ATOM 909 C CA . ALA A 1 127 ? -5.960 -7.626 -4.338 1.00 98.69 127 ALA A CA 1
ATOM 910 C C . ALA A 1 127 ? -6.044 -6.113 -4.583 1.00 98.69 127 ALA A C 1
ATOM 912 O O . ALA A 1 127 ? -6.238 -5.354 -3.630 1.00 98.69 127 ALA A O 1
ATOM 913 N N . THR A 1 128 ? -5.945 -5.669 -5.836 1.00 98.62 128 THR A N 1
ATOM 914 C CA . THR A 1 128 ? -6.194 -4.272 -6.226 1.00 98.62 128 THR A CA 1
ATOM 915 C C . THR A 1 128 ? -7.262 -4.175 -7.312 1.00 98.62 128 THR A C 1
ATOM 917 O O . THR A 1 128 ? -7.379 -5.059 -8.161 1.00 98.62 128 THR A O 1
ATOM 920 N N . SER A 1 129 ? -8.090 -3.131 -7.252 1.00 98.00 129 SER A N 1
ATOM 921 C CA . SER A 1 129 ? -9.073 -2.836 -8.304 1.00 98.00 129 SER A CA 1
ATOM 922 C C . SER A 1 129 ? -9.432 -1.348 -8.363 1.00 98.00 129 SER A C 1
ATOM 924 O O . SER A 1 129 ? -9.417 -0.641 -7.354 1.00 98.00 129 SER A O 1
ATOM 926 N N . GLY A 1 130 ? -9.813 -0.866 -9.547 1.00 95.75 130 GLY A N 1
ATOM 927 C CA . GLY A 1 130 ? -10.342 0.490 -9.725 1.00 95.75 130 GLY A CA 1
ATOM 928 C C . GLY A 1 130 ? -9.341 1.617 -9.450 1.00 95.75 130 GLY A C 1
ATOM 929 O O . GLY A 1 130 ? -9.770 2.736 -9.185 1.00 95.75 130 GLY A O 1
ATOM 930 N N . ASN A 1 131 ? -8.035 1.335 -9.483 1.00 95.50 131 ASN A N 1
ATOM 931 C CA . ASN A 1 131 ? -6.989 2.343 -9.320 1.00 95.50 131 ASN A CA 1
ATOM 932 C C . ASN A 1 131 ? -6.584 2.941 -10.679 1.00 95.50 131 ASN A C 1
ATOM 934 O O . ASN A 1 131 ? -6.458 2.213 -11.665 1.00 95.50 131 ASN A O 1
ATOM 938 N N . ALA A 1 132 ? -6.375 4.258 -10.750 1.00 93.75 132 ALA A N 1
ATOM 939 C CA . ALA A 1 132 ? -6.216 4.957 -12.029 1.00 93.75 132 ALA A CA 1
ATOM 940 C C . ALA A 1 132 ? -4.885 4.682 -12.751 1.00 93.75 132 ALA A C 1
ATOM 942 O O . ALA A 1 132 ? -4.855 4.637 -13.980 1.00 93.75 132 ALA A O 1
ATOM 943 N N . TRP A 1 133 ? -3.775 4.555 -12.016 1.00 94.38 133 TRP A N 1
ATOM 944 C CA . TRP A 1 133 ? -2.437 4.374 -12.609 1.00 94.38 133 TRP A CA 1
ATOM 945 C C . TRP A 1 133 ? -2.022 2.903 -12.669 1.00 94.38 133 TRP A C 1
ATOM 947 O O . TRP A 1 133 ? -1.349 2.482 -13.608 1.00 94.38 133 TRP A O 1
ATOM 957 N N . GLY A 1 134 ? -2.434 2.121 -11.673 1.00 97.00 134 GLY A N 1
ATOM 958 C CA . GLY A 1 134 ? -2.125 0.702 -11.560 1.00 97.00 134 GLY A CA 1
ATOM 959 C C . GLY A 1 134 ? -2.366 0.170 -10.152 1.00 97.00 134 GLY A C 1
ATOM 960 O O . GLY A 1 134 ? -2.685 0.925 -9.230 1.00 97.00 134 GLY A O 1
ATOM 961 N N . GLY A 1 135 ? -2.206 -1.141 -9.981 1.00 98.31 135 GLY A N 1
ATOM 962 C CA . GLY A 1 135 ? -2.348 -1.784 -8.675 1.00 98.31 135 GLY A CA 1
ATOM 963 C C . GLY A 1 135 ? -1.251 -1.352 -7.700 1.00 98.31 135 GLY A C 1
ATOM 964 O O . GLY A 1 135 ? -1.539 -0.776 -6.648 1.00 98.31 135 GLY A O 1
ATOM 965 N N . VAL A 1 136 ? 0.010 -1.594 -8.073 1.00 98.75 136 VAL A N 1
ATOM 966 C CA . VAL A 1 136 ? 1.196 -1.269 -7.267 1.00 98.75 136 VAL A CA 1
ATOM 967 C C . VAL A 1 136 ? 2.233 -0.488 -8.077 1.00 98.75 136 VAL A C 1
ATOM 969 O O . VAL A 1 136 ? 2.750 -0.993 -9.070 1.00 98.75 136 VAL A O 1
ATOM 972 N N . GLY A 1 137 ? 2.582 0.714 -7.622 1.00 98.38 137 GLY A N 1
ATOM 973 C CA . GLY A 1 137 ? 3.718 1.490 -8.130 1.00 98.38 137 GLY A CA 1
ATOM 974 C C . GLY A 1 137 ? 4.950 1.353 -7.237 1.00 98.38 137 GLY A C 1
ATOM 975 O O . GLY A 1 137 ? 4.826 1.246 -6.015 1.00 98.38 137 GLY A O 1
ATOM 976 N N . ILE A 1 138 ? 6.144 1.336 -7.833 1.00 98.50 138 ILE A N 1
ATOM 977 C CA . ILE A 1 138 ? 7.406 1.134 -7.110 1.00 98.50 138 ILE A CA 1
ATOM 978 C C . ILE A 1 138 ? 8.458 2.165 -7.537 1.00 98.50 138 ILE A C 1
ATOM 980 O O . ILE A 1 138 ? 8.848 2.217 -8.703 1.00 98.50 138 ILE A O 1
ATOM 984 N N . ALA A 1 139 ? 8.991 2.910 -6.567 1.00 97.50 139 ALA A N 1
ATOM 985 C CA . ALA A 1 139 ? 10.044 3.907 -6.735 1.00 97.50 139 ALA A CA 1
ATOM 986 C C . ALA A 1 139 ? 11.254 3.630 -5.829 1.00 97.50 139 ALA A C 1
ATOM 988 O O . ALA A 1 139 ? 11.109 3.433 -4.622 1.00 97.50 139 ALA A O 1
ATOM 989 N N . ALA A 1 140 ? 12.452 3.664 -6.413 1.00 96.94 140 ALA A N 1
ATOM 990 C CA . ALA A 1 140 ? 13.733 3.597 -5.713 1.00 96.94 140 ALA A CA 1
ATOM 991 C C . ALA A 1 140 ? 14.542 4.842 -6.098 1.00 96.94 140 ALA A C 1
ATOM 993 O O . ALA A 1 140 ? 15.184 4.853 -7.144 1.00 96.94 140 ALA A O 1
ATOM 994 N N . GLN A 1 141 ? 14.433 5.919 -5.315 1.00 94.88 141 GLN A N 1
ATOM 995 C CA . GLN A 1 141 ? 14.742 7.275 -5.780 1.00 94.88 141 GLN A CA 1
ATOM 996 C C . GLN A 1 141 ? 16.232 7.534 -6.013 1.00 94.88 141 GLN A C 1
ATOM 998 O O . GLN A 1 141 ? 16.610 8.108 -7.039 1.00 94.88 141 GLN A O 1
ATOM 1003 N N . GLN A 1 142 ? 17.077 7.148 -5.059 1.00 94.44 142 GLN A N 1
ATOM 1004 C CA . GLN A 1 142 ? 18.480 7.547 -5.044 1.00 94.44 142 GLN A CA 1
ATOM 1005 C C . GLN A 1 142 ? 19.395 6.470 -5.624 1.00 94.44 142 GLN A C 1
ATOM 1007 O O . GLN A 1 142 ? 19.071 5.284 -5.656 1.00 94.44 142 GLN A O 1
ATOM 1012 N N . ASN A 1 143 ? 20.590 6.882 -6.050 1.00 93.12 143 ASN A N 1
ATOM 1013 C CA . ASN A 1 143 ? 21.627 5.928 -6.422 1.00 93.12 143 ASN A CA 1
ATOM 1014 C C . ASN A 1 143 ? 21.995 5.072 -5.200 1.00 93.12 143 ASN A C 1
ATOM 1016 O O . ASN A 1 143 ? 22.293 5.607 -4.132 1.00 93.12 143 ASN A O 1
ATOM 1020 N N . GLY A 1 144 ? 21.979 3.753 -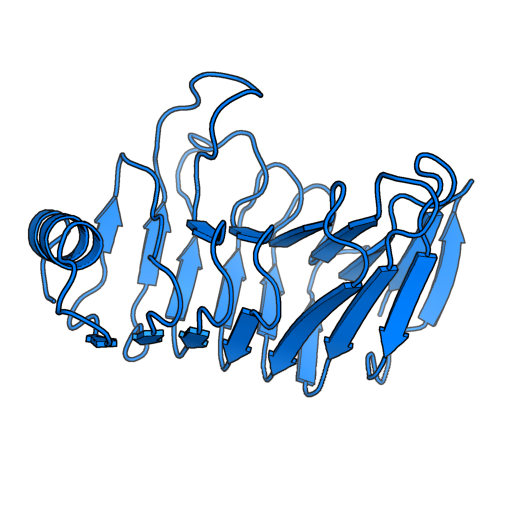5.367 1.00 92.25 144 GLY A N 1
ATOM 1021 C CA . GLY A 1 144 ? 22.170 2.800 -4.276 1.00 92.25 144 GLY A CA 1
ATOM 1022 C C . GLY A 1 144 ? 20.899 2.462 -3.491 1.00 92.25 144 GLY A C 1
ATOM 1023 O O . GLY A 1 144 ? 20.963 1.560 -2.660 1.00 92.25 144 GLY A O 1
ATOM 1024 N N . ASP A 1 145 ? 19.756 3.107 -3.765 1.00 96.06 145 ASP A N 1
ATOM 1025 C CA . ASP A 1 145 ? 18.474 2.608 -3.272 1.00 96.06 145 ASP A CA 1
ATOM 1026 C C . ASP A 1 145 ? 18.080 1.325 -4.017 1.00 96.06 145 ASP A C 1
ATOM 1028 O O . ASP A 1 145 ? 18.269 1.174 -5.228 1.00 96.06 145 ASP A O 1
ATOM 1032 N N . LYS A 1 146 ? 17.465 0.404 -3.286 1.00 96.81 146 LYS A N 1
ATOM 1033 C CA . LYS A 1 146 ? 16.896 -0.836 -3.787 1.00 96.81 146 LYS A CA 1
ATOM 1034 C C . LYS A 1 146 ? 15.523 -1.055 -3.177 1.00 96.81 146 LYS A C 1
ATOM 1036 O O . LYS A 1 146 ? 15.350 -0.958 -1.959 1.00 96.81 146 LYS A O 1
ATOM 1041 N N . VAL A 1 147 ? 14.547 -1.393 -4.013 1.00 98.38 147 VAL A N 1
ATOM 1042 C CA . VAL A 1 147 ? 13.253 -1.915 -3.560 1.00 98.38 147 VAL A CA 1
ATOM 1043 C C . VAL A 1 147 ? 13.115 -3.371 -3.973 1.00 98.38 147 VAL A C 1
ATOM 1045 O O . VAL A 1 147 ? 13.249 -3.702 -5.147 1.00 98.38 147 VAL A O 1
ATOM 1048 N N . THR A 1 148 ? 12.824 -4.235 -3.005 1.00 98.56 148 THR A N 1
ATOM 1049 C CA . THR A 1 148 ? 12.458 -5.637 -3.222 1.00 98.56 148 THR A CA 1
ATOM 1050 C C . THR A 1 148 ? 10.977 -5.823 -2.905 1.00 98.56 148 THR A C 1
ATOM 1052 O O . THR A 1 148 ? 10.570 -5.698 -1.752 1.00 98.56 148 THR A O 1
ATOM 1055 N N . ALA A 1 149 ? 10.167 -6.126 -3.915 1.00 98.62 149 ALA A N 1
ATOM 1056 C CA . ALA A 1 149 ? 8.743 -6.403 -3.779 1.00 98.62 149 ALA A CA 1
ATOM 1057 C C . ALA A 1 149 ? 8.473 -7.894 -4.025 1.00 98.62 149 ALA A C 1
ATOM 1059 O O . ALA A 1 149 ? 8.684 -8.409 -5.127 1.00 98.62 149 ALA A O 1
ATOM 1060 N N . ASN A 1 150 ? 8.013 -8.587 -2.981 1.00 98.75 150 ASN A N 1
ATOM 1061 C CA . ASN A 1 150 ? 7.739 -10.022 -3.011 1.00 98.75 150 ASN A CA 1
ATOM 1062 C C . ASN A 1 150 ? 6.231 -10.264 -3.053 1.00 98.75 150 ASN A C 1
ATOM 1064 O O . ASN A 1 150 ? 5.537 -9.980 -2.076 1.00 98.75 150 ASN A O 1
ATOM 1068 N N . PHE A 1 151 ? 5.732 -10.816 -4.154 1.00 98.69 151 PHE A N 1
ATOM 1069 C CA . PHE A 1 151 ? 4.319 -11.130 -4.341 1.00 98.69 151 PHE A CA 1
ATOM 1070 C C . PHE A 1 151 ? 4.100 -12.636 -4.166 1.00 98.69 151 PHE A C 1
ATOM 1072 O O . PHE A 1 151 ? 4.554 -13.433 -4.972 1.00 98.69 151 PHE A O 1
ATOM 1079 N N . LEU A 1 152 ? 3.428 -13.059 -3.096 1.00 98.19 152 LEU A N 1
ATOM 1080 C CA . LEU A 1 152 ? 3.171 -14.487 -2.837 1.00 98.19 152 LEU A CA 1
ATOM 1081 C C . LEU A 1 152 ? 1.834 -14.953 -3.422 1.00 98.19 152 LEU A C 1
ATOM 1083 O O . LEU A 1 152 ? 1.679 -16.106 -3.812 1.00 98.19 152 LEU A O 1
ATOM 1087 N N . ASN A 1 153 ? 0.860 -14.049 -3.463 1.00 96.94 153 ASN A N 1
ATOM 1088 C CA . ASN A 1 153 ? -0.422 -14.232 -4.127 1.00 96.94 153 ASN A CA 1
ATOM 1089 C C . ASN A 1 153 ? -0.991 -12.834 -4.368 1.00 96.94 153 ASN A C 1
ATOM 1091 O O . ASN A 1 153 ? -1.370 -12.152 -3.415 1.00 96.94 153 ASN A O 1
ATOM 1095 N N . PHE A 1 154 ? -0.950 -12.380 -5.612 1.00 98.38 154 PHE A N 1
ATOM 1096 C CA . PHE A 1 154 ? -1.370 -11.043 -5.996 1.00 98.38 154 PHE A CA 1
ATOM 1097 C C . PHE A 1 154 ? -2.367 -11.139 -7.138 1.00 98.38 154 PHE A C 1
ATOM 1099 O O . PHE A 1 154 ? -2.144 -11.878 -8.097 1.00 98.38 154 PHE A O 1
ATOM 1106 N N . ASN A 1 155 ? -3.459 -10.393 -7.022 1.00 98.06 155 ASN A N 1
ATOM 1107 C CA . ASN A 1 155 ? -4.416 -10.220 -8.098 1.00 98.06 155 ASN A CA 1
ATOM 1108 C C . ASN A 1 155 ? -4.715 -8.735 -8.272 1.00 98.06 155 ASN A C 1
ATOM 1110 O O . ASN A 1 155 ? -4.883 -7.998 -7.310 1.00 98.06 155 ASN A O 1
ATOM 1114 N N . SER A 1 156 ? -4.806 -8.305 -9.511 1.00 98.06 156 SER A N 1
ATOM 1115 C CA . SER A 1 156 ? -5.089 -6.931 -9.873 1.00 98.06 156 SER A CA 1
ATOM 1116 C C . SER A 1 156 ? -6.049 -6.961 -11.046 1.00 98.06 156 SER A C 1
ATOM 1118 O O . SER A 1 156 ? -5.834 -7.727 -11.989 1.00 98.06 156 SER A O 1
ATOM 1120 N N . ASP A 1 157 ? -7.089 -6.138 -10.953 1.00 97.62 157 ASP A N 1
ATOM 1121 C CA . ASP A 1 157 ? -8.054 -5.919 -12.032 1.00 97.62 157 ASP A CA 1
ATOM 1122 C C . ASP A 1 157 ? -7.679 -4.689 -12.884 1.00 97.62 157 ASP A C 1
ATOM 1124 O O . ASP A 1 157 ? -8.367 -4.344 -13.846 1.00 97.62 157 ASP A O 1
ATOM 1128 N N . GLU A 1 158 ? -6.586 -4.002 -12.540 1.00 97.75 158 GLU A N 1
ATOM 1129 C CA . GLU A 1 158 ? -6.024 -2.925 -13.346 1.00 97.75 158 GLU A CA 1
ATOM 1130 C C . GLU A 1 158 ? -5.372 -3.459 -14.627 1.00 97.75 158 GLU A C 1
ATOM 1132 O O . GLU A 1 158 ? -4.798 -4.546 -14.666 1.00 97.75 158 GLU A O 1
ATOM 1137 N N . THR A 1 159 ? -5.356 -2.633 -15.679 1.00 96.38 159 THR A N 1
ATOM 1138 C CA . THR A 1 159 ? -4.586 -2.934 -16.902 1.00 96.38 159 THR A CA 1
ATOM 1139 C C . THR A 1 159 ? -3.088 -3.082 -16.622 1.00 96.38 159 THR A C 1
ATOM 1141 O O . THR A 1 159 ? -2.394 -3.821 -17.318 1.00 96.38 159 THR A O 1
ATOM 1144 N N . VAL A 1 160 ? -2.579 -2.367 -15.616 1.00 98.00 160 VAL A N 1
ATOM 1145 C CA . VAL A 1 160 ? -1.204 -2.482 -15.129 1.00 98.00 160 VAL A CA 1
ATOM 1146 C C . VAL A 1 160 ? -1.261 -2.886 -13.664 1.00 98.00 160 VAL A C 1
ATOM 1148 O O . VAL A 1 160 ? -1.620 -2.080 -12.807 1.00 98.00 160 VAL A O 1
ATOM 1151 N N . GLY A 1 161 ? -0.919 -4.140 -13.374 1.00 98.19 161 GLY A N 1
ATOM 1152 C CA . GLY A 1 161 ? -0.982 -4.650 -12.009 1.00 98.19 161 GLY A CA 1
ATOM 1153 C C . GLY A 1 161 ? 0.159 -4.141 -11.147 1.00 98.19 161 GLY A C 1
ATOM 1154 O O . GLY A 1 161 ? -0.068 -3.671 -10.036 1.00 98.19 161 GLY A O 1
ATOM 1155 N N . VAL A 1 162 ? 1.377 -4.175 -11.683 1.00 98.75 162 VAL A N 1
ATOM 1156 C CA . VAL A 1 162 ? 2.564 -3.614 -11.030 1.00 98.75 162 VAL A CA 1
ATOM 1157 C C . VAL A 1 162 ? 3.352 -2.799 -12.043 1.00 98.75 162 VAL A C 1
ATOM 1159 O O . VAL A 1 162 ? 3.456 -3.200 -13.204 1.00 98.75 162 VAL A O 1
ATOM 1162 N N . TYR A 1 163 ? 3.929 -1.680 -11.616 1.00 98.50 163 TYR A N 1
ATOM 1163 C CA . TYR A 1 163 ? 4.898 -0.934 -12.409 1.00 98.50 163 TYR A CA 1
ATOM 1164 C C . TYR A 1 163 ? 6.059 -0.411 -11.561 1.00 98.50 163 TYR A C 1
ATOM 1166 O O . TYR A 1 163 ? 5.914 -0.142 -10.367 1.00 98.50 163 TYR A O 1
ATOM 1174 N N . THR A 1 164 ? 7.222 -0.248 -12.188 1.00 98.12 164 THR A N 1
ATOM 1175 C CA . THR A 1 164 ? 8.337 0.520 -11.621 1.00 98.12 164 THR A CA 1
ATOM 1176 C C . THR A 1 164 ? 8.386 1.909 -12.236 1.00 98.12 164 THR A C 1
ATOM 1178 O O . THR A 1 164 ? 8.008 2.101 -13.386 1.00 98.12 164 THR A O 1
ATOM 1181 N N . GLU A 1 165 ? 8.936 2.875 -11.509 1.00 96.00 165 GLU A N 1
ATOM 1182 C CA . GLU A 1 165 ? 9.198 4.226 -12.025 1.00 96.00 165 GLU A CA 1
ATOM 1183 C C . GLU A 1 165 ? 10.398 4.284 -12.990 1.00 96.00 165 GLU A C 1
ATOM 1185 O O . GLU A 1 165 ? 10.751 5.340 -13.519 1.00 96.00 165 GLU A O 1
ATOM 1190 N N . GLY A 1 166 ? 11.010 3.131 -13.276 1.00 91.12 166 GLY A N 1
ATOM 1191 C CA . GLY A 1 166 ? 12.020 3.008 -14.313 1.00 91.12 166 GLY A CA 1
ATOM 1192 C C . GLY A 1 166 ? 13.271 3.828 -14.026 1.00 91.12 166 GLY A C 1
ATOM 1193 O O . GLY A 1 166 ? 13.702 3.946 -12.878 1.00 91.12 166 GLY A O 1
ATOM 1194 N N . THR A 1 167 ? 13.832 4.419 -15.083 1.00 89.25 167 THR A N 1
ATOM 1195 C CA . THR A 1 167 ? 15.020 5.288 -15.012 1.00 89.25 167 THR A CA 1
ATOM 1196 C C . THR A 1 167 ? 14.706 6.730 -14.615 1.00 89.25 167 THR A C 1
ATOM 1198 O O . THR A 1 167 ? 15.606 7.568 -14.644 1.00 89.25 167 THR A O 1
ATOM 1201 N N . THR A 1 168 ? 13.452 7.054 -14.273 1.00 90.94 168 THR A N 1
ATOM 1202 C CA . THR A 1 168 ? 13.125 8.333 -13.613 1.00 90.94 168 THR A CA 1
ATOM 1203 C C . THR A 1 168 ? 13.932 8.483 -12.326 1.00 90.94 168 THR A C 1
ATOM 1205 O O . THR A 1 168 ? 14.316 9.588 -11.947 1.00 90.94 168 THR A O 1
ATOM 1208 N N . TYR A 1 169 ? 14.235 7.351 -11.691 1.00 92.69 169 TYR A N 1
ATOM 1209 C CA . TYR A 1 169 ? 15.056 7.274 -10.504 1.00 92.69 169 TYR A CA 1
ATOM 1210 C C . TYR A 1 169 ? 16.309 6.424 -10.722 1.00 92.69 169 TYR A C 1
ATOM 1212 O O . TYR A 1 169 ? 16.351 5.558 -11.595 1.00 92.69 169 TYR A O 1
ATOM 1220 N N . ALA A 1 170 ? 17.341 6.694 -9.920 1.00 91.12 170 ALA A N 1
ATOM 1221 C CA . ALA A 1 170 ? 18.655 6.062 -10.051 1.00 91.12 170 ALA A CA 1
ATOM 1222 C C . ALA A 1 170 ? 18.790 4.739 -9.273 1.00 91.12 170 ALA A C 1
ATOM 1224 O O . ALA A 1 170 ? 19.833 4.089 -9.357 1.00 91.12 170 ALA A O 1
ATOM 1225 N N . GLY A 1 171 ? 17.777 4.363 -8.489 1.00 95.31 171 GLY A N 1
ATOM 1226 C CA . GLY A 1 171 ? 17.772 3.130 -7.715 1.00 95.31 171 GLY A CA 1
ATOM 1227 C C . GLY A 1 171 ? 17.412 1.896 -8.540 1.00 95.31 171 GLY A C 1
ATOM 1228 O O . GLY A 1 171 ? 17.197 1.939 -9.751 1.00 95.31 171 GLY A O 1
ATOM 1229 N N . THR A 1 172 ? 17.357 0.759 -7.854 1.00 96.00 172 THR A N 1
ATOM 1230 C CA . THR A 1 172 ? 17.141 -0.558 -8.458 1.00 96.00 172 THR A CA 1
ATOM 1231 C C . THR A 1 172 ? 15.897 -1.246 -7.910 1.00 96.00 172 THR A C 1
ATOM 1233 O O . THR A 1 172 ? 15.463 -1.012 -6.780 1.00 96.00 172 THR A O 1
ATOM 1236 N N . TYR A 1 173 ? 15.328 -2.134 -8.721 1.00 97.25 173 TYR A N 1
ATOM 1237 C CA . TYR A 1 173 ? 14.082 -2.828 -8.422 1.00 97.25 173 TYR A CA 1
ATOM 1238 C C . TYR A 1 173 ? 14.292 -4.338 -8.506 1.00 97.25 173 TYR A C 1
ATOM 1240 O O . TYR A 1 173 ? 14.923 -4.834 -9.437 1.00 97.25 173 TYR A O 1
ATOM 1248 N N . VAL A 1 174 ? 13.729 -5.072 -7.551 1.00 97.75 174 VAL A N 1
ATOM 1249 C CA . VAL A 1 174 ? 13.586 -6.528 -7.599 1.00 97.75 174 VAL A CA 1
ATOM 1250 C C . VAL A 1 174 ? 12.117 -6.846 -7.372 1.00 97.75 174 VAL A C 1
ATOM 1252 O O . VAL A 1 174 ? 11.593 -6.626 -6.284 1.00 97.75 174 VAL A O 1
ATOM 1255 N N . VAL A 1 175 ? 11.451 -7.356 -8.402 1.00 98.25 175 VAL A N 1
ATOM 1256 C CA . VAL A 1 175 ? 10.035 -7.736 -8.367 1.00 98.25 175 VAL A CA 1
ATOM 1257 C C . VAL A 1 175 ? 9.949 -9.241 -8.580 1.00 98.25 175 VAL A C 1
ATOM 1259 O O . VAL A 1 175 ? 10.545 -9.766 -9.518 1.00 98.25 175 VAL A O 1
ATOM 1262 N N . SER A 1 176 ? 9.253 -9.958 -7.697 1.00 98.06 176 SER A N 1
ATOM 1263 C CA . SER A 1 176 ? 9.165 -11.422 -7.769 1.00 98.06 176 SER A CA 1
ATOM 1264 C C . SER A 1 176 ? 7.775 -11.954 -7.426 1.00 98.06 176 SER A C 1
ATOM 1266 O O . SER A 1 176 ? 7.029 -11.328 -6.679 1.00 98.06 176 SER A O 1
ATOM 1268 N N . GLY A 1 177 ? 7.433 -13.130 -7.965 1.00 97.25 177 GLY A N 1
ATOM 1269 C CA . GLY A 1 177 ? 6.236 -13.887 -7.580 1.00 97.25 177 GLY A CA 1
ATOM 1270 C C . GLY A 1 177 ? 4.909 -13.440 -8.218 1.00 97.25 177 GLY A C 1
ATOM 1271 O O . GLY A 1 177 ? 3.837 -13.910 -7.841 1.00 97.25 177 GLY A O 1
ATOM 1272 N N . LEU A 1 178 ? 4.969 -12.615 -9.265 1.00 97.25 178 LEU A N 1
ATOM 1273 C CA . LEU A 1 178 ? 3.821 -12.245 -10.103 1.00 97.25 178 LEU A CA 1
ATOM 1274 C C . LEU A 1 178 ? 3.451 -13.362 -11.100 1.00 97.25 178 LEU A C 1
ATOM 1276 O O . LEU A 1 178 ? 3.508 -13.195 -12.316 1.00 97.25 178 LEU A O 1
ATOM 1280 N N . THR A 1 179 ? 3.093 -14.538 -10.582 1.00 94.88 179 THR A N 1
ATOM 1281 C CA . THR A 1 179 ? 2.710 -15.697 -11.407 1.00 94.88 179 THR A CA 1
ATOM 1282 C C . THR A 1 179 ? 1.488 -15.367 -12.266 1.00 94.88 179 THR A C 1
ATOM 1284 O O . THR A 1 179 ? 0.469 -14.916 -11.749 1.00 94.88 179 THR A O 1
ATOM 1287 N N . GLY A 1 180 ? 1.576 -15.620 -13.575 1.00 95.25 180 GLY A N 1
ATOM 1288 C CA . GLY A 1 180 ? 0.497 -15.333 -14.526 1.00 95.25 180 GLY A CA 1
ATOM 1289 C C . GLY A 1 180 ? 0.466 -13.893 -15.044 1.00 95.25 180 GLY A C 1
ATOM 1290 O O . GLY A 1 180 ? -0.420 -13.575 -15.827 1.00 95.25 180 GLY A O 1
ATOM 1291 N N . TYR A 1 181 ? 1.424 -13.048 -14.652 1.00 98.12 181 TYR A N 1
ATOM 1292 C CA . TYR A 1 181 ? 1.628 -11.733 -15.253 1.00 98.12 181 TYR A CA 1
ATOM 1293 C C . TYR A 1 181 ? 2.739 -11.789 -16.303 1.00 98.12 181 TYR A C 1
ATOM 1295 O O . TYR A 1 181 ? 3.755 -12.462 -16.127 1.00 98.12 181 TYR A O 1
ATOM 1303 N N . THR A 1 182 ? 2.561 -11.031 -17.378 1.00 98.12 182 THR A N 1
ATOM 1304 C CA . THR A 1 182 ? 3.567 -10.787 -18.409 1.00 98.12 182 THR A CA 1
ATOM 1305 C C . THR A 1 182 ? 4.298 -9.484 -18.105 1.00 98.12 182 THR A C 1
ATOM 1307 O O . THR A 1 182 ? 3.665 -8.441 -17.926 1.00 98.12 182 THR A O 1
ATOM 1310 N N . GLU A 1 183 ? 5.628 -9.543 -18.055 1.00 98.00 183 GLU A N 1
ATOM 1311 C CA . GLU A 1 183 ? 6.490 -8.366 -17.943 1.00 98.00 183 GLU A CA 1
ATOM 1312 C C . GLU A 1 183 ? 6.696 -7.717 -19.318 1.00 98.00 183 GLU A C 1
ATOM 1314 O O . GLU A 1 183 ? 6.932 -8.395 -20.319 1.00 98.00 183 GLU A O 1
ATOM 1319 N N . SER A 1 184 ? 6.612 -6.391 -19.371 1.00 97.50 184 SER A N 1
ATOM 1320 C CA . SER A 1 184 ? 6.877 -5.600 -20.572 1.00 97.50 184 SER A CA 1
ATOM 1321 C C . SER A 1 184 ? 7.488 -4.255 -20.206 1.00 97.50 184 SER A C 1
ATOM 1323 O O . SER A 1 184 ? 7.135 -3.657 -19.192 1.00 97.50 184 SER A O 1
ATOM 1325 N N . THR A 1 185 ? 8.368 -3.745 -21.063 1.00 97.56 185 THR A N 1
ATOM 1326 C CA . THR A 1 185 ? 8.934 -2.405 -20.900 1.00 97.56 185 THR A CA 1
ATOM 1327 C C . THR A 1 185 ? 8.065 -1.375 -21.618 1.00 97.56 185 THR A C 1
ATOM 1329 O O . THR A 1 185 ? 7.779 -1.517 -22.808 1.00 97.56 185 THR A O 1
ATOM 1332 N N . VAL A 1 186 ? 7.664 -0.320 -20.908 1.00 96.50 186 VAL A N 1
ATOM 1333 C CA . VAL A 1 186 ? 6.898 0.810 -21.452 1.00 96.50 186 VAL A CA 1
ATOM 1334 C C . VAL A 1 186 ? 7.673 2.093 -21.176 1.00 96.50 186 VAL A C 1
ATOM 1336 O O . VAL A 1 186 ? 7.742 2.573 -20.046 1.00 96.50 186 VAL A O 1
ATOM 1339 N N . GLY A 1 187 ? 8.300 2.642 -22.218 1.00 95.50 187 GLY A N 1
ATOM 1340 C CA . GLY A 1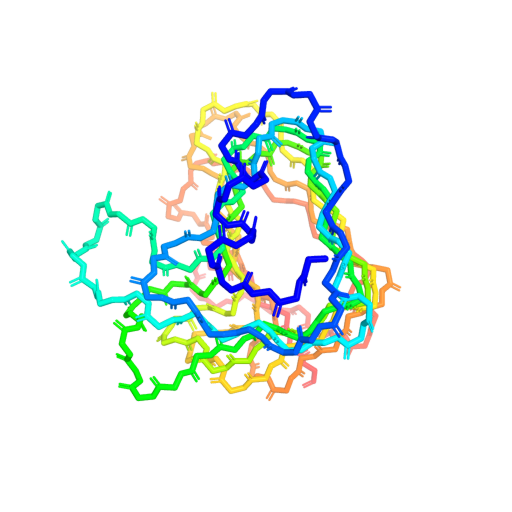 187 ? 9.253 3.737 -22.051 1.00 95.50 187 GLY A CA 1
ATOM 1341 C C . GLY A 1 187 ? 10.443 3.278 -21.209 1.00 95.50 187 GLY A C 1
ATOM 1342 O O . GLY A 1 187 ? 11.179 2.384 -21.616 1.00 95.50 187 GLY A O 1
ATOM 1343 N N . THR A 1 188 ? 10.624 3.884 -20.038 1.00 95.38 188 THR A N 1
ATOM 1344 C CA . THR A 1 188 ? 11.689 3.529 -19.086 1.00 95.38 188 THR A CA 1
ATOM 1345 C C . THR A 1 188 ? 11.202 2.623 -17.953 1.00 95.38 188 THR A C 1
ATOM 1347 O O . THR A 1 188 ? 12.022 2.152 -17.167 1.00 95.38 188 THR A O 1
ATOM 1350 N N . GLN A 1 189 ? 9.892 2.380 -17.860 1.00 97.12 189 GLN A N 1
ATOM 1351 C CA . GLN A 1 189 ? 9.248 1.615 -16.794 1.00 97.12 189 GLN A CA 1
ATOM 1352 C C . GLN A 1 189 ? 9.143 0.129 -17.151 1.00 97.12 189 GLN A C 1
ATOM 1354 O O . GLN A 1 189 ? 8.973 -0.223 -18.320 1.00 97.12 189 GLN A O 1
ATOM 1359 N N . GLN A 1 190 ? 9.167 -0.738 -16.136 1.00 98.12 190 GLN A N 1
ATOM 1360 C CA . GLN A 1 190 ? 8.733 -2.133 -16.274 1.00 98.12 190 GLN A CA 1
ATOM 1361 C C . GLN A 1 190 ? 7.301 -2.272 -15.779 1.00 98.12 190 GLN A C 1
ATOM 1363 O O . GLN A 1 190 ? 6.970 -1.758 -14.712 1.00 98.12 190 GLN A O 1
ATOM 1368 N N . HIS A 1 191 ? 6.455 -2.938 -16.561 1.00 98.56 191 HIS A N 1
ATOM 1369 C CA . HIS A 1 191 ? 5.038 -3.168 -16.285 1.00 98.56 191 HIS A CA 1
ATOM 1370 C C . HIS A 1 191 ? 4.755 -4.666 -16.246 1.00 98.56 191 HIS A C 1
ATOM 1372 O O . HIS A 1 191 ? 5.128 -5.387 -17.170 1.00 98.56 191 HIS A O 1
ATOM 1378 N N . TRP A 1 192 ? 3.997 -5.107 -15.248 1.00 98.56 192 TRP A N 1
ATOM 1379 C CA . TRP A 1 192 ? 3.441 -6.455 -15.170 1.00 98.56 192 TRP A CA 1
ATOM 1380 C C . TRP A 1 192 ? 1.932 -6.390 -15.381 1.00 98.56 192 TRP A C 1
ATOM 1382 O O . TRP A 1 192 ? 1.217 -5.714 -14.635 1.00 98.56 192 TRP A O 1
ATOM 1392 N N . LYS A 1 193 ? 1.447 -7.100 -16.402 1.00 97.12 193 LYS A N 1
ATOM 1393 C CA . LYS A 1 193 ? 0.033 -7.122 -16.818 1.00 97.12 193 LYS A CA 1
ATOM 1394 C C . LYS A 1 193 ? -0.463 -8.561 -16.906 1.00 97.12 193 LYS A C 1
ATOM 1396 O O . LYS A 1 193 ? 0.330 -9.442 -17.226 1.00 97.12 193 LYS A O 1
ATOM 1401 N N . LYS A 1 194 ? -1.733 -8.800 -16.599 1.00 88.56 194 LYS A N 1
ATOM 1402 C CA . LYS A 1 194 ? -2.352 -10.127 -16.690 1.00 88.56 194 LYS A CA 1
ATOM 1403 C C . LYS A 1 194 ? -2.964 -10.355 -18.068 1.00 88.56 194 LYS A C 1
ATOM 1405 O O . LYS A 1 194 ? -3.426 -9.357 -18.663 1.00 88.56 194 LYS A O 1
#

Sequence (194 aa):
MGTAQGLVNALASDVVKTITLTSDLTLTTNVAPKAGVTIDGGGKILTLNATSAGNTSAEGLFIQYDGVTIKNITITQTGDLNKDNLVEIYGKNATLENVTVNGGVKAGIYVNNNGKSDTTVTFNKVATSGNAWGGVGIAAQQNGDKVTANFLNFNSDETVGVYTEGTTYAGTYVVSGLTGYTESTVGTQQHWKK

pLDDT: mean 94.75, std 6.51, range [66.38, 98.94]